Protein AF-0000000076143307 (afdb_homodimer)

Organism: NCBI:txid2745518

Sequence (252 aa):
MIRTSLAAGTVLLALCGTASAADNAALKKCMDGANTTVEMVSCNVKEAKVQDTRLNKAYKTALAAQKGSRKQQLQDVQRLWIKYRDANCAFAGSATGGTIDQVNGTGCMLDMTQTRAQELENLVGPMIRTSLAAGTVLLALCGTASAADNAALKKCMDGANTTVEMVSCNVKEAKVQDTRLNKAYKTALAAQKGSRKQQLQDVQRLWIKYRDANCAFAGSATGGTIDQVNGTGCMLDMTQTRAQELENLVGP

Structure (mmCIF, N/CA/C/O backbone):
data_AF-0000000076143307-model_v1
#
loop_
_entity.id
_entity.type
_entity.pdbx_description
1 polymer 'DUF1311 domain-containing protein'
#
loop_
_atom_site.group_PDB
_atom_site.id
_atom_site.type_symbol
_atom_site.label_atom_id
_atom_site.label_alt_id
_atom_site.label_comp_id
_atom_site.label_asym_id
_atom_site.label_entity_id
_atom_site.label_seq_id
_atom_site.pdbx_PDB_ins_code
_atom_site.Cartn_x
_atom_site.Cartn_y
_atom_site.Cartn_z
_atom_site.occupancy
_atom_site.B_iso_or_equiv
_atom_site.auth_seq_id
_atom_site.auth_comp_id
_atom_site.auth_asym_id
_atom_site.auth_atom_id
_atom_site.pdbx_PDB_model_num
ATOM 1 N N . MET A 1 1 ? -4.879 21.766 60.469 1 36.28 1 MET A N 1
ATOM 2 C CA . MET A 1 1 ? -4.895 20.391 60 1 36.28 1 MET A CA 1
ATOM 3 C C . MET A 1 1 ? -5.484 20.312 58.594 1 36.28 1 MET A C 1
ATOM 5 O O . MET A 1 1 ? -6.699 20.188 58.406 1 36.28 1 MET A O 1
ATOM 9 N N . ILE A 1 2 ? -4.926 21.234 57.688 1 49.31 2 ILE A N 1
ATOM 10 C CA . ILE A 1 2 ? -5.289 21.484 56.281 1 49.31 2 ILE A CA 1
ATOM 11 C C . ILE A 1 2 ? -5.195 20.188 55.5 1 49.31 2 ILE A C 1
ATOM 13 O O . ILE A 1 2 ? -4.137 19.562 55.438 1 49.31 2 ILE A O 1
ATOM 17 N N . ARG A 1 3 ? -6.258 19.344 55.406 1 46.75 3 ARG A N 1
ATOM 18 C CA . ARG A 1 3 ? -6.434 18.125 54.656 1 46.75 3 ARG A CA 1
ATOM 19 C C . ARG A 1 3 ? -6.145 18.344 53.156 1 46.75 3 ARG A C 1
ATOM 21 O O . ARG A 1 3 ? -6.809 19.156 52.531 1 46.75 3 ARG A O 1
ATOM 28 N N . THR A 1 4 ? -4.84 18.438 52.75 1 46.16 4 THR A N 1
ATOM 29 C CA . THR A 1 4 ? -4.406 18.438 51.375 1 46.16 4 THR A CA 1
ATOM 30 C C . THR A 1 4 ? -5.004 17.234 50.625 1 46.16 4 THR A C 1
ATOM 32 O O . THR A 1 4 ? -4.766 16.094 51 1 46.16 4 THR A O 1
ATOM 35 N N . SER A 1 5 ? -6.254 17.281 50.188 1 46.06 5 SER A N 1
ATOM 36 C CA . SER A 1 5 ? -6.816 16.25 49.344 1 46.06 5 SER A CA 1
ATOM 37 C C . SER A 1 5 ? -5.953 16.047 48.094 1 46.06 5 SER A C 1
ATOM 39 O O . SER A 1 5 ? -5.664 17.016 47.375 1 46.06 5 SER A O 1
ATOM 41 N N . LEU A 1 6 ? -4.988 15.141 48.125 1 45.25 6 LEU A N 1
ATOM 42 C CA . LEU A 1 6 ? -4.219 14.656 47 1 45.25 6 LEU A CA 1
ATOM 43 C C . LEU A 1 6 ? -5.145 14.18 45.875 1 45.25 6 LEU A C 1
ATOM 45 O O . LEU A 1 6 ? -5.938 13.258 46.062 1 45.25 6 LEU A O 1
ATOM 49 N N . ALA A 1 7 ? -5.652 15.102 45.031 1 48.75 7 ALA A N 1
ATOM 50 C CA . ALA A 1 7 ? -6.371 14.727 43.812 1 48.75 7 ALA A CA 1
ATOM 51 C C . ALA A 1 7 ? -5.539 13.781 42.969 1 48.75 7 ALA A C 1
ATOM 53 O O . ALA A 1 7 ? -4.426 14.117 42.562 1 48.75 7 ALA A O 1
ATOM 54 N N . ALA A 1 8 ? -5.641 12.461 43.156 1 45.44 8 ALA A N 1
ATOM 55 C CA . ALA A 1 8 ? -5.074 11.43 42.312 1 45.44 8 ALA A CA 1
ATOM 56 C C . ALA A 1 8 ? -5.551 11.586 40.875 1 45.44 8 ALA A C 1
ATOM 58 O O . ALA A 1 8 ? -6.742 11.453 40.594 1 45.44 8 ALA A O 1
ATOM 59 N N . GLY A 1 9 ? -4.914 12.555 40.125 1 42.53 9 GLY A N 1
ATOM 60 C CA . GLY A 1 9 ? -5.195 12.641 38.688 1 42.53 9 GLY A CA 1
ATOM 61 C C . GLY A 1 9 ? -4.988 11.328 37.969 1 42.53 9 GLY A C 1
ATOM 62 O O . GLY A 1 9 ? -3.912 10.734 38.031 1 42.53 9 GLY A O 1
ATOM 63 N N . THR A 1 10 ? -6.027 10.586 37.75 1 45.62 10 THR A N 1
ATOM 64 C CA . THR A 1 10 ? -6.016 9.383 36.938 1 45.62 10 THR A CA 1
ATOM 65 C C . THR A 1 10 ? -5.508 9.688 35.531 1 45.62 10 THR A C 1
ATOM 67 O O . THR A 1 10 ? -6.078 10.516 34.844 1 45.62 10 THR A O 1
ATOM 70 N N . VAL A 1 11 ? -4.176 9.617 35.344 1 41.25 11 VAL A N 1
ATOM 71 C CA . VAL A 1 11 ? -3.623 9.633 34 1 41.25 11 VAL A CA 1
ATOM 72 C C . VAL A 1 11 ? -4.297 8.555 33.156 1 41.25 11 VAL A C 1
ATOM 74 O O . VAL A 1 11 ? -4.176 7.359 33.438 1 41.25 11 VAL A O 1
ATOM 77 N N . LEU A 1 12 ? -5.402 8.836 32.5 1 39.66 12 LEU A N 1
ATOM 78 C CA . LEU A 1 12 ? -5.949 7.961 31.484 1 39.66 12 LEU A CA 1
ATOM 79 C C . LEU A 1 12 ? -4.922 7.695 30.391 1 39.66 12 LEU A C 1
ATOM 81 O O . LEU A 1 12 ? -4.602 8.586 29.609 1 39.66 12 LEU A O 1
ATOM 85 N N . LEU A 1 13 ? -3.971 6.805 30.578 1 36.19 13 LEU A N 1
ATOM 86 C CA . LEU A 1 13 ? -3.164 6.258 29.5 1 36.19 13 LEU A CA 1
ATOM 87 C C . LEU A 1 13 ? -4.047 5.777 28.344 1 36.19 13 LEU A C 1
ATOM 89 O O . LEU A 1 13 ? -4.762 4.781 28.484 1 36.19 13 LEU A O 1
ATOM 93 N N . ALA A 1 14 ? -4.457 6.668 27.438 1 38.44 14 ALA A N 1
ATOM 94 C CA . ALA A 1 14 ? -5.051 6.227 26.188 1 38.44 14 ALA A CA 1
ATOM 95 C C . ALA A 1 14 ? -4.172 5.188 25.5 1 38.44 14 ALA A C 1
ATOM 97 O O . ALA A 1 14 ? -3.043 5.488 25.094 1 38.44 14 ALA A O 1
ATOM 98 N N . LEU A 1 15 ? -4.324 3.912 25.75 1 35.81 15 LEU A N 1
ATOM 99 C CA . LEU A 1 15 ? -3.727 2.834 24.969 1 35.81 15 LEU A CA 1
ATOM 100 C C . LEU A 1 15 ? -4.027 3.012 23.484 1 35.81 15 LEU A C 1
ATOM 102 O O . LEU A 1 15 ? -5.156 2.799 23.047 1 35.81 15 LEU A O 1
ATOM 106 N N . CYS A 1 16 ? -3.4 3.965 22.859 1 37.72 16 CYS A N 1
ATOM 107 C CA . CYS A 1 16 ? -3.408 3.906 21.406 1 37.72 16 CYS A CA 1
ATOM 108 C C . CYS A 1 16 ? -3.088 2.5 20.906 1 37.72 16 CYS A C 1
ATOM 110 O O . CYS A 1 16 ? -1.934 2.068 20.969 1 37.72 16 CYS A O 1
ATOM 112 N N . GLY A 1 17 ? -3.887 1.56 21.156 1 35.25 17 GLY A N 1
ATOM 113 C CA . GLY A 1 17 ? -3.676 0.267 20.531 1 35.25 17 GLY A CA 1
ATOM 114 C C . GLY A 1 17 ? -3.41 0.368 19.047 1 35.25 17 GLY A C 1
ATOM 115 O O . GLY A 1 17 ? -4.16 1.025 18.312 1 35.25 17 GLY A O 1
ATOM 116 N N . THR A 1 18 ? -2.207 0.472 18.594 1 37 18 THR A N 1
ATOM 117 C CA . THR A 1 18 ? -1.97 0.191 17.188 1 37 18 THR A CA 1
ATOM 118 C C . THR A 1 18 ? -2.887 -0.925 16.703 1 37 18 THR A C 1
ATOM 120 O O . THR A 1 18 ? -2.967 -1.988 17.312 1 37 18 THR A O 1
ATOM 123 N N . ALA A 1 19 ? -4.137 -0.681 16.344 1 38.72 19 ALA A N 1
ATOM 124 C CA . ALA A 1 19 ? -4.926 -1.711 15.672 1 38.72 19 ALA A CA 1
ATOM 125 C C . ALA A 1 19 ? -4.055 -2.555 14.75 1 38.72 19 ALA A C 1
ATOM 127 O O . ALA A 1 19 ? -3.604 -2.076 13.703 1 38.72 19 ALA A O 1
ATOM 128 N N . SER A 1 20 ? -3.033 -3.207 15.211 1 39.88 20 SER A N 1
ATOM 129 C CA . SER A 1 20 ? -2.5 -4.266 14.352 1 39.88 20 SER A CA 1
ATOM 130 C C . SER A 1 20 ? -3.566 -4.801 13.406 1 39.88 20 SER A C 1
ATOM 132 O O . SER A 1 20 ? -4.762 -4.695 13.688 1 39.88 20 SER A O 1
ATOM 134 N N . ALA A 1 21 ? -3.312 -4.941 12.148 1 44.31 21 ALA A N 1
ATOM 135 C CA . ALA A 1 21 ? -4.281 -5.711 11.375 1 44.31 21 ALA A CA 1
ATOM 136 C C . ALA A 1 21 ? -5.074 -6.66 12.266 1 44.31 21 ALA A C 1
ATOM 138 O O . ALA A 1 21 ? -4.504 -7.559 12.891 1 44.31 21 ALA A O 1
ATOM 139 N N . ALA A 1 22 ? -5.984 -6.117 13.156 1 48.06 22 ALA A N 1
ATOM 140 C CA . ALA A 1 22 ? -6.836 -6.859 14.086 1 48.06 22 ALA A CA 1
ATOM 141 C C . ALA A 1 22 ? -7.004 -8.305 13.641 1 48.06 22 ALA A C 1
ATOM 143 O O . ALA A 1 22 ? -7.121 -8.586 12.445 1 48.06 22 ALA A O 1
ATOM 144 N N . ASP A 1 23 ? -6.426 -9.141 14.438 1 62.19 23 ASP A N 1
ATOM 145 C CA . ASP A 1 23 ? -6.805 -10.555 14.422 1 62.19 23 ASP A CA 1
ATOM 146 C C . ASP A 1 23 ? -8.281 -10.727 14.062 1 62.19 23 ASP A C 1
ATOM 148 O O . ASP A 1 23 ? -9.156 -10.5 14.898 1 62.19 23 ASP A O 1
ATOM 152 N N . ASN A 1 24 ? -8.438 -10.484 12.648 1 85.44 24 ASN A N 1
ATOM 153 C CA . ASN A 1 24 ? -9.797 -10.734 12.164 1 85.44 24 ASN A CA 1
ATOM 154 C C . ASN A 1 24 ? -10.266 -12.141 12.539 1 85.44 24 ASN A C 1
ATOM 156 O O . ASN A 1 24 ? -10.023 -13.094 11.805 1 85.44 24 ASN A O 1
ATOM 160 N N . ALA A 1 25 ? -10.797 -12.242 13.812 1 91.44 25 ALA A N 1
ATOM 161 C CA . ALA A 1 25 ? -11.219 -13.523 14.375 1 91.44 25 ALA A CA 1
ATOM 162 C C . ALA A 1 25 ? -12.172 -14.242 13.422 1 91.44 25 ALA A C 1
ATOM 164 O O . ALA A 1 25 ? -12.102 -15.469 13.281 1 91.44 25 ALA A O 1
ATOM 165 N N . ALA A 1 26 ? -13.008 -13.492 12.797 1 94.31 26 ALA A N 1
ATOM 166 C CA . ALA A 1 26 ? -13.961 -14.094 11.875 1 94.31 26 ALA A CA 1
ATOM 167 C C . ALA A 1 26 ? -13.25 -14.711 10.672 1 94.31 26 ALA A C 1
ATOM 169 O O . ALA A 1 26 ? -13.578 -15.828 10.258 1 94.31 26 ALA A O 1
ATOM 170 N N . LEU A 1 27 ? -12.266 -13.977 10.094 1 97.88 27 LEU A N 1
ATOM 171 C CA . LEU A 1 27 ? -11.5 -14.516 8.977 1 97.88 27 LEU A CA 1
ATOM 172 C C . LEU A 1 27 ? -10.727 -15.758 9.398 1 97.88 27 LEU A C 1
ATOM 174 O O . LEU A 1 27 ? -10.727 -16.766 8.688 1 97.88 27 LEU A O 1
ATOM 178 N N . LYS A 1 28 ? -10.062 -15.68 10.539 1 97.38 28 LYS A N 1
ATOM 179 C CA . LYS A 1 28 ? -9.281 -16.812 11.031 1 97.38 28 LYS A CA 1
ATOM 180 C C . LYS A 1 28 ? -10.156 -18.047 11.211 1 97.38 28 LYS A C 1
ATOM 182 O O . LYS A 1 28 ? -9.789 -19.141 10.781 1 97.38 28 LYS A O 1
ATOM 187 N N . LYS A 1 29 ? -11.258 -17.938 11.828 1 97.75 29 LYS A N 1
ATOM 188 C CA . LYS A 1 29 ? -12.18 -19.047 12.023 1 97.75 29 LYS A CA 1
ATOM 189 C C . LYS A 1 29 ? -12.625 -19.641 10.688 1 97.75 29 LYS A C 1
ATOM 191 O O . LYS A 1 29 ? -12.672 -20.859 10.523 1 97.75 29 LYS A O 1
ATOM 196 N N . CYS A 1 30 ? -13.008 -18.781 9.742 1 98.62 30 CYS A N 1
ATOM 197 C CA . CYS A 1 30 ? -13.438 -19.219 8.414 1 98.62 30 CYS A CA 1
ATOM 198 C C . CYS A 1 30 ? -12.336 -20 7.711 1 98.62 30 CYS A C 1
ATOM 200 O O . CYS A 1 30 ? -12.57 -21.078 7.176 1 98.62 30 CYS A O 1
ATOM 202 N N . MET A 1 31 ? -11.102 -19.438 7.801 1 98.38 31 MET A N 1
ATOM 203 C CA . MET A 1 31 ? -9.977 -20.047 7.105 1 98.38 31 MET A CA 1
ATOM 204 C C . MET A 1 31 ? -9.586 -21.375 7.754 1 98.38 31 MET A C 1
ATOM 206 O O . MET A 1 31 ? -9.203 -22.312 7.062 1 98.38 31 MET A O 1
ATOM 210 N N . ASP A 1 32 ? -9.703 -21.453 9.055 1 97.94 32 ASP A N 1
ATOM 211 C CA . ASP A 1 32 ? -9.398 -22.688 9.781 1 97.94 32 ASP A CA 1
ATOM 212 C C . ASP A 1 32 ? -10.352 -23.797 9.375 1 97.94 32 ASP A C 1
ATOM 214 O O . ASP A 1 32 ? -9.984 -24.984 9.414 1 97.94 32 ASP A O 1
ATOM 218 N N . GLY A 1 33 ? -11.492 -23.453 8.961 1 98.31 33 GLY A N 1
ATOM 219 C CA . GLY A 1 33 ? -12.477 -24.453 8.562 1 98.31 33 GLY A CA 1
ATOM 220 C C . GLY A 1 33 ? -12.461 -24.75 7.078 1 98.31 33 GLY A C 1
ATOM 221 O O . GLY A 1 33 ? -13.133 -25.672 6.621 1 98.31 33 GLY A O 1
ATOM 222 N N . ALA A 1 34 ? -11.719 -23.953 6.246 1 98.75 34 ALA A N 1
ATOM 223 C CA . ALA A 1 34 ? -11.68 -24.125 4.797 1 98.75 34 ALA A CA 1
ATOM 224 C C . ALA A 1 34 ? -10.766 -25.297 4.41 1 98.75 34 ALA A C 1
ATOM 226 O O . ALA A 1 34 ? -9.625 -25.375 4.879 1 98.75 34 ALA A O 1
ATOM 227 N N . ASN A 1 35 ? -11.297 -26.219 3.482 1 98.38 35 ASN A N 1
ATOM 228 C CA . ASN A 1 35 ? -10.531 -27.391 3.062 1 98.38 35 ASN A CA 1
ATOM 229 C C . ASN A 1 35 ? -10.289 -27.391 1.554 1 98.38 35 ASN A C 1
ATOM 231 O O . ASN A 1 35 ? -9.68 -28.312 1.018 1 98.38 35 ASN A O 1
ATOM 235 N N . THR A 1 36 ? -10.883 -26.422 0.853 1 98.56 36 THR A N 1
ATOM 236 C CA . THR A 1 36 ? -10.703 -26.266 -0.585 1 98.56 36 THR A CA 1
ATOM 237 C C . THR A 1 36 ? -10.398 -24.812 -0.938 1 98.56 36 THR A C 1
ATOM 239 O O . THR A 1 36 ? -10.672 -23.906 -0.15 1 98.56 36 THR A O 1
ATOM 242 N N . THR A 1 37 ? -9.82 -24.641 -2.047 1 98.75 37 THR A N 1
ATOM 243 C CA . THR A 1 37 ? -9.555 -23.281 -2.49 1 98.75 37 THR A CA 1
ATOM 244 C C . THR A 1 37 ? -10.859 -22.5 -2.646 1 98.75 37 THR A C 1
ATOM 246 O O . THR A 1 37 ? -10.906 -21.297 -2.402 1 98.75 37 THR A O 1
ATOM 249 N N . VAL A 1 38 ? -11.883 -23.203 -3.088 1 98.62 38 VAL A N 1
ATOM 250 C CA . VAL A 1 38 ? -13.18 -22.547 -3.24 1 98.62 38 VAL A CA 1
ATOM 251 C C . VAL A 1 38 ? -13.648 -22.016 -1.892 1 98.62 38 VAL A C 1
ATOM 253 O O . VAL A 1 38 ? -14.133 -20.875 -1.802 1 98.62 38 VAL A O 1
ATOM 256 N N . GLU A 1 39 ? -13.422 -22.781 -0.851 1 98.88 39 GLU A N 1
ATOM 257 C CA . GLU A 1 39 ? -13.797 -22.344 0.491 1 98.88 39 GLU A CA 1
ATOM 258 C C . GLU A 1 39 ? -12.914 -21.203 0.976 1 98.88 39 GLU A C 1
ATOM 260 O O . GLU A 1 39 ? -13.398 -20.266 1.615 1 98.88 39 GLU A O 1
ATOM 265 N N . MET A 1 40 ? -11.688 -21.234 0.711 1 98.88 40 MET A N 1
ATOM 266 C CA . MET A 1 40 ? -10.758 -20.172 1.088 1 98.88 40 MET A CA 1
ATOM 267 C C . MET A 1 40 ? -11.109 -18.859 0.384 1 98.88 40 MET A C 1
ATOM 269 O O . MET A 1 40 ? -11.094 -17.797 1.001 1 98.88 40 MET A O 1
ATOM 273 N N . VAL A 1 41 ? -11.461 -18.969 -0.912 1 98.88 41 VAL A N 1
ATOM 274 C CA . VAL A 1 41 ? -11.883 -17.797 -1.673 1 98.88 41 VAL A CA 1
ATOM 275 C C . VAL A 1 41 ? -13.141 -17.203 -1.045 1 98.88 41 VAL A C 1
ATOM 277 O O . VAL A 1 41 ? -13.25 -15.984 -0.887 1 98.88 41 VAL A O 1
ATOM 280 N N . SER A 1 42 ? -14.047 -18.109 -0.688 1 98.88 42 SER A N 1
ATOM 281 C CA . SER A 1 42 ? -15.273 -17.641 -0.061 1 98.88 42 SER A CA 1
ATOM 282 C C . SER A 1 42 ? -14.992 -16.891 1.231 1 98.88 42 SER A C 1
ATOM 284 O O . SER A 1 42 ? -15.625 -15.875 1.515 1 98.88 42 SER A O 1
ATOM 286 N N . CYS A 1 43 ? -14.055 -17.344 2.059 1 98.94 43 CYS A N 1
ATOM 287 C CA . CYS A 1 43 ? -13.648 -16.656 3.279 1 98.94 43 CYS A CA 1
ATOM 288 C C . CYS A 1 43 ? -13.102 -15.266 2.967 1 98.94 43 CYS A C 1
ATOM 290 O O . CYS A 1 43 ? -13.5 -14.281 3.588 1 98.94 43 CYS A O 1
ATOM 292 N N . ASN A 1 44 ? -12.211 -15.188 2.01 1 98.88 44 ASN A N 1
ATOM 293 C CA . ASN A 1 44 ? -11.625 -13.906 1.619 1 98.88 44 ASN A CA 1
ATOM 294 C C . ASN A 1 44 ? -12.688 -12.93 1.137 1 98.88 44 ASN A C 1
ATOM 296 O O . ASN A 1 44 ? -12.695 -11.766 1.543 1 98.88 44 ASN A O 1
ATOM 300 N N . VAL A 1 45 ? -13.539 -13.398 0.249 1 98.81 45 VAL A N 1
ATOM 301 C CA . VAL A 1 45 ? -14.539 -12.539 -0.376 1 98.81 45 VAL A CA 1
ATOM 302 C C . VAL A 1 45 ? -15.508 -12.016 0.682 1 98.81 45 VAL A C 1
ATOM 304 O O . VAL A 1 45 ? -15.859 -10.836 0.683 1 98.81 45 VAL A O 1
ATOM 307 N N . LYS A 1 46 ? -15.922 -12.891 1.564 1 98.56 46 LYS A N 1
ATOM 308 C CA . LYS A 1 46 ? -16.812 -12.477 2.641 1 98.56 46 LYS A CA 1
ATOM 309 C C . LYS A 1 46 ? -16.172 -11.398 3.506 1 98.56 46 LYS A C 1
ATOM 311 O O . LYS A 1 46 ? -16.797 -10.375 3.801 1 98.56 46 LYS A O 1
ATOM 316 N N . GLU A 1 47 ? -15.023 -11.625 3.902 1 98.75 47 GLU A N 1
ATOM 317 C CA . GLU A 1 47 ? -14.344 -10.633 4.738 1 98.75 47 GLU A CA 1
ATOM 318 C C . GLU A 1 47 ? -14.047 -9.359 3.949 1 98.75 47 GLU A C 1
ATOM 320 O O . GLU A 1 47 ? -14.102 -8.258 4.5 1 98.75 47 GLU A O 1
ATOM 325 N N . ALA A 1 48 ? -13.703 -9.477 2.672 1 98.62 48 ALA A N 1
ATOM 326 C CA . ALA A 1 48 ? -13.438 -8.297 1.852 1 98.62 48 ALA A CA 1
ATOM 327 C C . ALA A 1 48 ? -14.672 -7.395 1.785 1 98.62 48 ALA A C 1
ATOM 329 O O . ALA A 1 48 ? -14.547 -6.168 1.729 1 98.62 48 ALA A O 1
ATOM 330 N N . LYS A 1 49 ? -15.812 -7.977 1.745 1 98.5 49 LYS A N 1
ATOM 331 C CA . LYS A 1 49 ? -17.047 -7.184 1.746 1 98.5 49 LYS A CA 1
ATOM 332 C C . LYS A 1 49 ? -17.172 -6.379 3.035 1 98.5 49 LYS A C 1
ATOM 334 O O . LYS A 1 49 ? -17.578 -5.215 3.008 1 98.5 49 LYS A O 1
ATOM 339 N N . VAL A 1 50 ? -16.859 -6.965 4.152 1 98.5 50 VAL A N 1
ATOM 340 C CA . VAL A 1 50 ? -16.875 -6.273 5.438 1 98.5 50 VAL A CA 1
ATOM 341 C C . VAL A 1 50 ? -15.898 -5.098 5.406 1 98.5 50 VAL A C 1
ATOM 343 O O . VAL A 1 50 ? -16.25 -3.979 5.781 1 98.5 50 VAL A O 1
ATOM 346 N N . GLN A 1 51 ? -14.742 -5.355 4.93 1 98.5 51 GLN A N 1
ATOM 347 C CA . GLN A 1 51 ? -13.711 -4.324 4.895 1 98.5 51 GLN A CA 1
ATOM 348 C C . GLN A 1 51 ? -14.055 -3.24 3.877 1 98.5 51 GLN A C 1
ATOM 350 O O . GLN A 1 51 ? -13.727 -2.068 4.074 1 98.5 51 GLN A O 1
ATOM 355 N N . ASP A 1 52 ? -14.711 -3.619 2.795 1 98.81 52 ASP A N 1
ATOM 356 C CA . ASP A 1 52 ? -15.156 -2.631 1.816 1 98.81 52 ASP A CA 1
ATOM 357 C C . ASP A 1 52 ? -16.156 -1.663 2.434 1 98.81 52 ASP A C 1
ATOM 359 O O . ASP A 1 52 ? -16.125 -0.461 2.164 1 98.81 52 ASP A O 1
ATOM 363 N N . THR A 1 53 ? -17 -2.182 3.211 1 98.75 53 THR A N 1
ATOM 364 C CA . THR A 1 53 ? -17.938 -1.33 3.934 1 98.75 53 THR A CA 1
ATOM 365 C C . THR A 1 53 ? -17.203 -0.375 4.863 1 98.75 53 THR A C 1
ATOM 367 O O . THR A 1 53 ? -17.484 0.823 4.891 1 98.75 53 THR A O 1
ATOM 370 N N . ARG A 1 54 ? -16.281 -0.925 5.609 1 98.38 54 ARG A N 1
ATOM 371 C CA . ARG A 1 54 ? -15.438 -0.132 6.496 1 98.38 54 ARG A CA 1
ATOM 372 C C . ARG A 1 54 ? -14.68 0.938 5.719 1 98.38 54 ARG A C 1
ATOM 374 O O . ARG A 1 54 ? -14.633 2.098 6.133 1 98.38 54 ARG A O 1
ATOM 381 N N . LEU A 1 55 ? -14.133 0.57 4.59 1 98.81 55 LEU A N 1
ATOM 382 C CA . LEU A 1 55 ? -13.375 1.481 3.742 1 98.81 55 LEU A CA 1
ATOM 383 C C . LEU A 1 55 ? -14.25 2.629 3.25 1 98.81 55 LEU A C 1
ATOM 385 O O . LEU A 1 55 ? -13.844 3.791 3.295 1 98.81 55 LEU A O 1
ATOM 389 N N . ASN A 1 56 ? -15.391 2.297 2.793 1 98.81 56 ASN A N 1
ATOM 390 C CA . ASN A 1 56 ? -16.297 3.32 2.271 1 98.81 56 ASN A CA 1
ATOM 391 C C . ASN A 1 56 ? -16.703 4.316 3.355 1 98.81 56 ASN A C 1
ATOM 393 O O . ASN A 1 56 ? -16.75 5.52 3.107 1 98.81 56 ASN A O 1
ATOM 397 N N . LYS A 1 57 ? -16.984 3.828 4.531 1 98.56 57 LYS A N 1
ATOM 398 C CA . LYS A 1 57 ? -17.312 4.715 5.648 1 98.56 57 LYS A CA 1
ATOM 399 C C . LYS A 1 57 ? -16.125 5.613 5.992 1 98.56 57 LYS A C 1
ATOM 401 O O . LYS A 1 57 ? -16.281 6.82 6.172 1 98.56 57 LYS A O 1
ATOM 406 N N . ALA A 1 58 ? -14.969 5 6.129 1 98.56 58 ALA A N 1
ATOM 407 C CA . ALA A 1 58 ? -13.758 5.75 6.441 1 98.56 58 ALA A CA 1
ATOM 408 C C . ALA A 1 58 ? -13.484 6.816 5.383 1 98.56 58 ALA A C 1
ATOM 410 O O . ALA A 1 58 ? -13.109 7.945 5.715 1 98.56 58 ALA A O 1
ATOM 411 N N . TYR A 1 59 ? -13.648 6.477 4.148 1 98.81 59 TYR A N 1
ATOM 412 C CA . TYR A 1 59 ? -13.398 7.391 3.039 1 98.81 59 TYR A CA 1
ATOM 413 C C . TYR A 1 59 ? -14.352 8.578 3.09 1 98.81 59 TYR A C 1
ATOM 415 O O . TYR A 1 59 ? -13.93 9.727 2.936 1 98.81 59 TYR A O 1
ATOM 423 N N . LYS A 1 60 ? -15.602 8.297 3.225 1 98.56 60 LYS A N 1
ATOM 424 C CA . LYS A 1 60 ? -16.578 9.375 3.316 1 98.56 60 LYS A CA 1
ATOM 425 C C . LYS A 1 60 ? -16.234 10.328 4.457 1 98.56 60 LYS A C 1
ATOM 427 O O . LYS A 1 60 ? -16.312 11.547 4.293 1 98.56 60 LYS A O 1
ATOM 432 N N . THR A 1 61 ? -15.922 9.781 5.621 1 98.5 61 THR A N 1
ATOM 433 C CA . THR A 1 61 ? -15.562 10.594 6.773 1 98.5 61 THR A CA 1
ATOM 434 C C . THR A 1 61 ? -14.312 11.43 6.477 1 98.5 61 THR A C 1
ATOM 436 O O . THR A 1 61 ? -14.281 12.633 6.758 1 98.5 61 THR A O 1
ATOM 439 N N . ALA A 1 62 ? -13.289 10.789 5.914 1 98.31 62 ALA A N 1
ATOM 440 C CA . ALA A 1 62 ? -12.047 11.484 5.574 1 98.31 62 ALA A CA 1
ATOM 441 C C . ALA A 1 62 ? -12.297 12.594 4.562 1 98.31 62 ALA A C 1
ATOM 443 O O . ALA A 1 62 ? -11.734 13.688 4.68 1 98.31 62 ALA A O 1
ATOM 444 N N . LEU A 1 63 ? -13.086 12.25 3.566 1 98.19 63 LEU A N 1
ATOM 445 C CA . LEU A 1 63 ? -13.398 13.234 2.533 1 98.19 63 LEU A CA 1
ATOM 446 C C . LEU A 1 63 ? -14.125 14.438 3.123 1 98.19 63 LEU A C 1
ATOM 448 O O . LEU A 1 63 ? -13.82 15.578 2.787 1 98.19 63 LEU A O 1
ATOM 452 N N . ALA A 1 64 ? -15.07 14.188 4.02 1 97.56 64 ALA A N 1
ATOM 453 C CA . ALA A 1 64 ? -15.867 15.242 4.641 1 97.56 64 ALA A CA 1
ATOM 454 C C . ALA A 1 64 ? -14.984 16.172 5.484 1 97.56 64 ALA A C 1
ATOM 456 O O . ALA A 1 64 ? -15.32 17.328 5.688 1 97.56 64 ALA A O 1
ATOM 457 N N . ALA A 1 65 ? -13.922 15.641 5.949 1 96.56 65 ALA A N 1
ATOM 458 C CA . ALA A 1 65 ? -13.023 16.406 6.816 1 96.56 65 ALA A CA 1
ATOM 459 C C . ALA A 1 65 ? -12.094 17.297 6 1 96.56 65 ALA A C 1
ATOM 461 O O . ALA A 1 65 ? -11.367 18.125 6.555 1 96.56 65 ALA A O 1
ATOM 462 N N . GLN A 1 66 ? -12.047 17.062 4.688 1 95.94 66 GLN A N 1
ATOM 463 C CA . GLN A 1 66 ? -11.188 17.875 3.824 1 95.94 66 GLN A CA 1
ATOM 464 C C . GLN A 1 66 ? -11.914 19.125 3.355 1 95.94 66 GLN A C 1
ATOM 466 O O . GLN A 1 66 ? -13.148 19.172 3.324 1 95.94 66 GLN A O 1
ATOM 471 N N . LYS A 1 67 ? -11.156 20.188 3.107 1 92.94 67 LYS A N 1
ATOM 472 C CA . LYS A 1 67 ? -11.688 21.438 2.566 1 92.94 67 LYS A CA 1
ATOM 473 C C . LYS A 1 67 ? -10.93 21.859 1.314 1 92.94 67 LYS A C 1
ATOM 475 O O . LYS A 1 67 ? -9.766 21.5 1.13 1 92.94 67 LYS A O 1
ATOM 480 N N . GLY A 1 68 ? -11.625 22.562 0.368 1 93.38 68 GLY A N 1
ATOM 481 C CA . GLY A 1 68 ? -10.984 23.172 -0.792 1 93.38 68 GLY A CA 1
ATOM 482 C C . GLY A 1 68 ? -10.312 22.156 -1.698 1 93.38 68 GLY A C 1
ATOM 483 O O . GLY A 1 68 ? -10.906 21.141 -2.055 1 93.38 68 GLY A O 1
ATOM 484 N N . SER A 1 69 ? -9.078 22.406 -2.102 1 95.31 69 SER A N 1
ATOM 485 C CA . SER A 1 69 ? -8.336 21.594 -3.066 1 95.31 69 SER A CA 1
ATOM 486 C C . SER A 1 69 ? -7.973 20.234 -2.482 1 95.31 69 SER A C 1
ATOM 488 O O . SER A 1 69 ? -7.781 19.266 -3.223 1 95.31 69 SER A O 1
ATOM 490 N N . ARG A 1 70 ? -7.938 20.172 -1.167 1 96.81 70 ARG A N 1
ATOM 491 C CA . ARG A 1 70 ? -7.547 18.922 -0.542 1 96.81 70 ARG A CA 1
ATOM 492 C C . ARG A 1 70 ? -8.633 17.859 -0.724 1 96.81 70 ARG A C 1
ATOM 494 O O . ARG A 1 70 ? -8.336 16.672 -0.789 1 96.81 70 ARG A O 1
ATOM 501 N N . LYS A 1 71 ? -9.875 18.328 -0.752 1 97.69 71 LYS A N 1
ATOM 502 C CA . LYS A 1 71 ? -10.945 17.375 -1.028 1 97.69 71 LYS A CA 1
ATOM 503 C C . LYS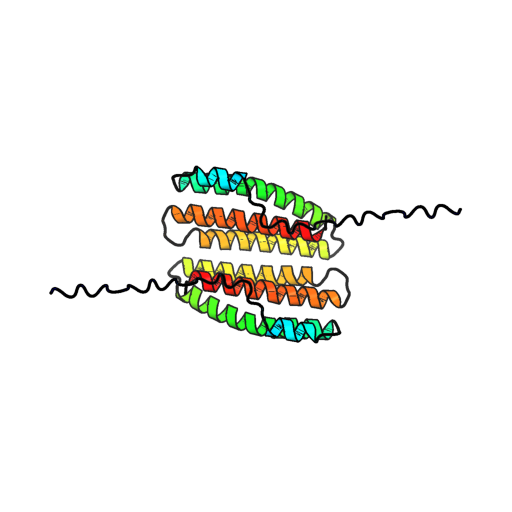 A 1 71 ? -10.75 16.703 -2.385 1 97.69 71 LYS A C 1
ATOM 505 O O . LYS A 1 71 ? -10.82 15.477 -2.494 1 97.69 71 LYS A O 1
ATOM 510 N N . GLN A 1 72 ? -10.477 17.5 -3.365 1 98.06 72 GLN A N 1
ATOM 511 C CA . GLN A 1 72 ? -10.234 16.984 -4.703 1 98.06 72 GLN A CA 1
ATOM 512 C C . GLN A 1 72 ? -9 16.094 -4.734 1 98.06 72 GLN A C 1
ATOM 514 O O . GLN A 1 72 ? -8.984 15.062 -5.414 1 98.06 72 GLN A O 1
ATOM 519 N N . GLN A 1 73 ? -7.992 16.469 -4.027 1 98.5 73 GLN A N 1
ATOM 520 C CA . GLN A 1 73 ? -6.777 15.672 -3.971 1 98.5 73 GLN A CA 1
ATOM 521 C C . GLN A 1 73 ? -7.062 14.281 -3.404 1 98.5 73 GLN A C 1
ATOM 523 O O . GLN A 1 73 ? -6.613 13.273 -3.955 1 98.5 73 GLN A O 1
ATOM 528 N N . LEU A 1 74 ? -7.812 14.219 -2.301 1 98.69 74 LEU A N 1
ATOM 529 C CA . LEU A 1 74 ? -8.117 12.93 -1.697 1 98.69 74 LEU A CA 1
ATOM 530 C C . LEU A 1 74 ? -8.961 12.078 -2.635 1 98.69 74 LEU A C 1
ATOM 532 O O . LEU A 1 74 ? -8.773 10.859 -2.713 1 98.69 74 LEU A O 1
ATOM 536 N N . GLN A 1 75 ? -9.898 12.703 -3.357 1 98.81 75 GLN A N 1
ATOM 537 C CA . GLN A 1 75 ? -10.695 11.969 -4.34 1 98.81 75 GLN A CA 1
ATOM 538 C C . GLN A 1 75 ? -9.805 11.367 -5.426 1 98.81 75 GLN A C 1
ATOM 540 O O . GLN A 1 75 ? -9.992 10.211 -5.812 1 98.81 75 GLN A O 1
ATOM 545 N N . ASP A 1 76 ? -8.859 12.156 -5.914 1 98.81 76 ASP A N 1
ATOM 546 C CA . ASP A 1 76 ? -7.941 11.688 -6.945 1 98.81 76 ASP A CA 1
ATOM 547 C C . ASP A 1 76 ? -7.082 10.539 -6.426 1 98.81 76 ASP A C 1
ATOM 549 O O . ASP A 1 76 ? -6.883 9.539 -7.121 1 98.81 76 ASP A O 1
ATOM 553 N N . VAL A 1 77 ? -6.633 10.656 -5.18 1 98.94 77 VAL A N 1
ATOM 554 C CA . VAL A 1 77 ? -5.828 9.602 -4.578 1 98.94 77 VAL A CA 1
ATOM 555 C C . VAL A 1 77 ? -6.641 8.305 -4.504 1 98.94 77 VAL A C 1
ATOM 557 O O . VAL A 1 77 ? -6.137 7.23 -4.832 1 98.94 77 VAL A O 1
ATOM 560 N N . GLN A 1 78 ? -7.859 8.453 -4.055 1 98.94 78 GLN A N 1
ATOM 561 C CA . GLN A 1 78 ? -8.695 7.27 -3.873 1 98.94 78 GLN A CA 1
ATOM 562 C C . GLN A 1 78 ? -8.961 6.574 -5.203 1 98.94 78 GLN A C 1
ATOM 564 O O . GLN A 1 78 ? -8.938 5.344 -5.285 1 98.94 78 GLN A O 1
ATOM 569 N N . ARG A 1 79 ? -9.18 7.324 -6.223 1 98.94 79 ARG A N 1
ATOM 570 C CA . ARG A 1 79 ? -9.43 6.766 -7.547 1 98.94 79 ARG A CA 1
ATOM 571 C C . ARG A 1 79 ? -8.195 6.031 -8.07 1 98.94 79 ARG A C 1
ATOM 573 O O . ARG A 1 79 ? -8.305 4.938 -8.625 1 98.94 79 ARG A O 1
ATOM 580 N N . LEU A 1 80 ? -7.027 6.637 -7.941 1 98.94 80 LEU A N 1
ATOM 581 C CA . LEU A 1 80 ? -5.785 6.004 -8.367 1 98.94 80 LEU A CA 1
ATOM 582 C C . LEU A 1 80 ? -5.504 4.75 -7.543 1 98.94 80 LEU A C 1
ATOM 584 O O . LEU A 1 80 ? -5.031 3.744 -8.078 1 98.94 80 LEU A O 1
ATOM 588 N N . TRP A 1 81 ? -5.832 4.812 -6.227 1 98.94 81 TRP A N 1
ATOM 589 C CA . TRP A 1 81 ? -5.648 3.654 -5.359 1 98.94 81 TRP A CA 1
ATOM 590 C C . TRP A 1 81 ? -6.504 2.48 -5.828 1 98.94 81 TRP A C 1
ATOM 592 O O . TRP A 1 81 ? -6.031 1.341 -5.871 1 98.94 81 TRP A O 1
ATOM 602 N N . ILE A 1 82 ? -7.742 2.754 -6.195 1 98.94 82 ILE A N 1
ATOM 603 C CA . ILE A 1 82 ? -8.656 1.704 -6.621 1 98.94 82 ILE A CA 1
ATOM 604 C C . ILE A 1 82 ? -8.125 1.029 -7.883 1 98.94 82 ILE A C 1
ATOM 606 O O . ILE A 1 82 ? -8.109 -0.201 -7.977 1 98.94 82 ILE A O 1
ATOM 610 N N . LYS A 1 83 ? -7.668 1.839 -8.844 1 98.94 83 LYS A N 1
ATOM 611 C CA . LYS A 1 83 ? -7.109 1.29 -10.07 1 98.94 83 LYS A CA 1
ATOM 612 C C . LYS A 1 83 ? -5.863 0.458 -9.789 1 98.94 83 LYS A C 1
ATOM 614 O O . LYS A 1 83 ? -5.68 -0.612 -10.375 1 98.94 83 LYS A O 1
ATOM 619 N N . TYR A 1 84 ? -5.027 0.907 -8.883 1 98.94 84 TYR A N 1
ATOM 620 C CA . TYR A 1 84 ? -3.818 0.188 -8.5 1 98.94 84 TYR A CA 1
ATOM 621 C C . TYR A 1 84 ? -4.16 -1.123 -7.801 1 98.94 84 TYR A C 1
ATOM 623 O O . TYR A 1 84 ? -3.627 -2.178 -8.148 1 98.94 84 TYR A O 1
ATOM 631 N N . ARG A 1 85 ? -5.055 -1.081 -6.801 1 98.94 85 ARG A N 1
ATOM 632 C CA . ARG A 1 85 ? -5.473 -2.281 -6.082 1 98.94 85 ARG A CA 1
ATOM 633 C C . ARG A 1 85 ? -5.98 -3.346 -7.047 1 98.94 85 ARG A C 1
ATOM 635 O O . ARG A 1 85 ? -5.566 -4.504 -6.977 1 98.94 85 ARG A O 1
ATOM 642 N N . ASP A 1 86 ? -6.914 -2.879 -7.965 1 98.94 86 ASP A N 1
ATOM 643 C CA . ASP A 1 86 ? -7.52 -3.836 -8.883 1 98.94 86 ASP A CA 1
ATOM 644 C C . ASP A 1 86 ? -6.465 -4.48 -9.781 1 98.94 86 ASP A C 1
ATOM 646 O O . ASP A 1 86 ? -6.465 -5.699 -9.969 1 98.94 86 ASP A O 1
ATOM 650 N N . ALA A 1 87 ? -5.543 -3.668 -10.32 1 98.94 87 ALA A N 1
ATOM 651 C CA . ALA A 1 87 ? -4.492 -4.199 -11.18 1 98.94 87 ALA A CA 1
ATOM 652 C C . ALA A 1 87 ? -3.537 -5.094 -10.398 1 98.94 87 ALA A C 1
ATOM 654 O O . ALA A 1 87 ? -3.15 -6.164 -10.867 1 98.94 87 ALA A O 1
ATOM 655 N N . ASN A 1 88 ? -3.143 -4.664 -9.242 1 98.88 88 ASN A N 1
ATOM 656 C CA . ASN A 1 88 ? -2.193 -5.406 -8.422 1 98.88 88 ASN A CA 1
ATOM 657 C C . ASN A 1 88 ? -2.754 -6.762 -8 1 98.88 88 ASN A C 1
ATOM 659 O O . ASN A 1 88 ? -2.045 -7.77 -8.031 1 98.88 88 ASN A O 1
ATOM 663 N N . CYS A 1 89 ? -4.012 -6.781 -7.625 1 98.88 89 CYS A N 1
ATOM 664 C CA . CYS A 1 89 ? -4.586 -8.031 -7.129 1 98.88 89 CYS A CA 1
ATOM 665 C C . CYS A 1 89 ? -4.938 -8.969 -8.281 1 98.88 89 CYS A C 1
ATOM 667 O O . CYS A 1 89 ? -4.906 -10.188 -8.125 1 98.88 89 CYS A O 1
ATOM 669 N N . ALA A 1 90 ? -5.27 -8.398 -9.492 1 98.75 90 ALA A N 1
ATOM 670 C CA . ALA A 1 90 ? -5.387 -9.25 -10.672 1 98.75 90 ALA A CA 1
ATOM 671 C C . ALA A 1 90 ? -4.055 -9.922 -10.992 1 98.75 90 ALA A C 1
ATOM 673 O O . ALA A 1 90 ? -4.016 -11.109 -11.328 1 98.75 90 ALA A O 1
ATOM 674 N N . PHE A 1 91 ? -2.984 -9.234 -10.875 1 98.69 91 PHE A N 1
ATOM 675 C CA . PHE A 1 91 ? -1.65 -9.781 -11.078 1 98.69 91 PHE A CA 1
ATOM 676 C C . PHE A 1 91 ? -1.347 -10.875 -10.055 1 98.69 91 PHE A C 1
ATOM 678 O O . PHE A 1 91 ? -0.887 -11.961 -10.414 1 98.69 91 PHE A O 1
ATOM 685 N N . ALA A 1 92 ? -1.624 -10.594 -8.781 1 97.75 92 ALA A N 1
ATOM 686 C CA . ALA A 1 92 ? -1.389 -11.562 -7.715 1 97.75 92 ALA A CA 1
ATOM 687 C C . ALA A 1 92 ? -2.191 -12.836 -7.941 1 97.75 92 ALA A C 1
ATOM 689 O O . ALA A 1 92 ? -1.765 -13.922 -7.551 1 97.75 92 ALA A O 1
ATOM 690 N N . GLY A 1 93 ? -3.348 -12.68 -8.602 1 97.94 93 GLY A N 1
ATOM 691 C CA . GLY A 1 93 ? -4.238 -13.805 -8.836 1 97.94 93 GLY A CA 1
ATOM 692 C C . GLY A 1 93 ? -4.004 -14.477 -10.172 1 97.94 93 GLY A C 1
ATOM 693 O O . GLY A 1 93 ? -4.883 -15.172 -10.688 1 97.94 93 GLY A O 1
ATOM 694 N N . SER A 1 94 ? -2.857 -14.32 -10.812 1 96.75 94 SER A N 1
ATOM 695 C CA . SER A 1 94 ? -2.67 -14.875 -12.148 1 96.75 94 SER A CA 1
ATOM 696 C C . SER A 1 94 ? -1.323 -15.578 -12.273 1 96.75 94 SER A C 1
ATOM 698 O O . SER A 1 94 ? -0.81 -15.758 -13.375 1 96.75 94 SER A O 1
ATOM 700 N N . ALA A 1 95 ? -0.692 -16.062 -11.219 1 93.62 95 ALA A N 1
ATOM 701 C CA . ALA A 1 95 ? 0.695 -16.516 -11.219 1 93.62 95 ALA A CA 1
ATOM 702 C C . ALA A 1 95 ? 0.807 -17.922 -11.773 1 93.62 95 ALA A C 1
ATOM 704 O O . ALA A 1 95 ? 1.744 -18.234 -12.516 1 93.62 95 ALA A O 1
ATOM 705 N N . THR A 1 96 ? -0.15 -18.844 -11.531 1 93.62 96 THR A N 1
ATOM 706 C CA . THR A 1 96 ? 0.075 -20.266 -11.773 1 93.62 96 THR A CA 1
ATOM 707 C C . THR A 1 96 ? -0.944 -20.812 -12.773 1 93.62 96 THR A C 1
ATOM 709 O O . THR A 1 96 ? -0.717 -21.844 -13.391 1 93.62 96 THR A O 1
ATOM 712 N N . GLY A 1 97 ? -2.033 -20.203 -12.93 1 93.19 97 GLY A N 1
ATOM 713 C CA . GLY A 1 97 ? -3.131 -20.75 -13.711 1 93.19 97 GLY A CA 1
ATOM 714 C C . GLY A 1 97 ? -3.998 -21.719 -12.938 1 93.19 97 GLY A C 1
ATOM 715 O O . GLY A 1 97 ? -5.016 -22.203 -13.445 1 93.19 97 GLY A O 1
ATOM 716 N N . GLY A 1 98 ? -3.686 -21.969 -11.625 1 96.38 98 GLY A N 1
ATOM 717 C CA . GLY A 1 98 ? -4.445 -22.891 -10.805 1 96.38 98 GLY A CA 1
ATOM 718 C C . GLY A 1 98 ? -5.383 -22.203 -9.828 1 96.38 98 GLY A C 1
ATOM 719 O O . GLY A 1 98 ? -5.43 -20.969 -9.781 1 96.38 98 GLY A O 1
ATOM 720 N N . THR A 1 99 ? -6.117 -22.938 -9.086 1 97.56 99 THR A N 1
ATOM 721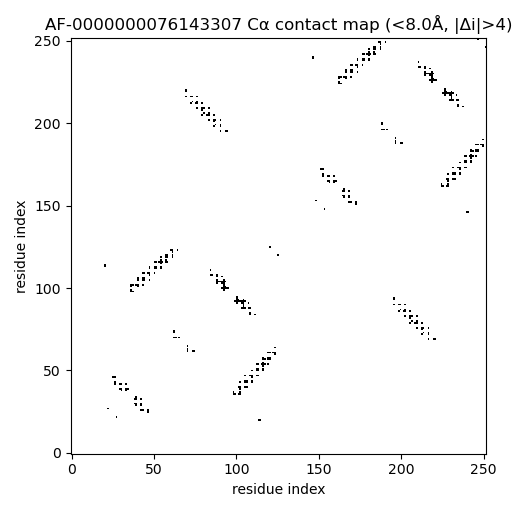 C CA . THR A 1 99 ? -7.145 -22.422 -8.188 1 97.56 99 THR A CA 1
ATOM 722 C C . THR A 1 99 ? -6.52 -21.609 -7.059 1 97.56 99 THR A C 1
ATOM 724 O O . THR A 1 99 ? -7.18 -20.766 -6.457 1 97.56 99 THR A O 1
ATOM 727 N N . ILE A 1 100 ? -5.277 -21.875 -6.777 1 98.19 100 ILE A N 1
ATOM 728 C CA . ILE A 1 100 ? -4.621 -21.141 -5.707 1 98.19 100 ILE A CA 1
ATOM 729 C C . ILE A 1 100 ? -4.52 -19.656 -6.086 1 98.19 100 ILE A C 1
ATOM 731 O O . ILE A 1 100 ? -4.512 -18.781 -5.215 1 98.19 100 ILE A O 1
ATOM 735 N N . ASP A 1 101 ? -4.543 -19.344 -7.371 1 98.31 101 ASP A N 1
ATOM 736 C CA . ASP A 1 101 ? -4.504 -17.969 -7.871 1 98.31 101 ASP A CA 1
ATOM 737 C C . ASP A 1 101 ? -5.723 -17.172 -7.402 1 98.31 101 ASP A C 1
ATOM 739 O O . ASP A 1 101 ? -5.613 -15.992 -7.082 1 98.31 101 ASP A O 1
ATOM 743 N N . GLN A 1 102 ? -6.828 -17.844 -7.344 1 98.62 102 GLN A N 1
ATOM 744 C CA . GLN A 1 102 ? -8.031 -17.172 -6.879 1 98.62 102 GLN A CA 1
ATOM 745 C C . GLN A 1 102 ? -7.934 -16.828 -5.395 1 98.62 102 GLN A C 1
ATOM 747 O O . GLN A 1 102 ? -8.406 -15.781 -4.961 1 98.62 102 GLN A O 1
ATOM 752 N N . VAL A 1 103 ? -7.324 -17.703 -4.605 1 98.81 103 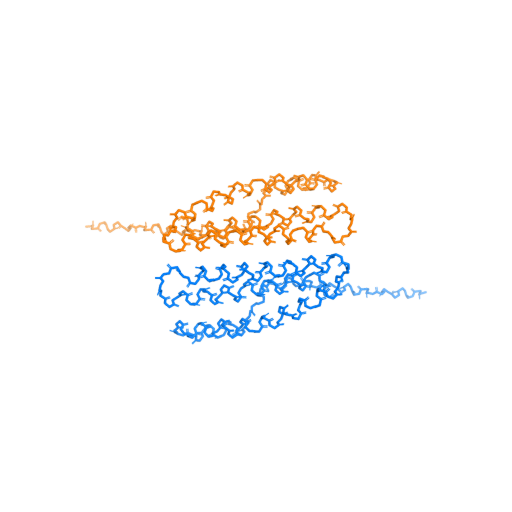VAL A N 1
ATOM 753 C CA . VAL A 1 103 ? -7.113 -17.453 -3.184 1 98.81 103 VAL A CA 1
ATOM 754 C C . VAL A 1 103 ? -6.172 -16.266 -3.008 1 98.81 103 VAL A C 1
ATOM 756 O O . VAL A 1 103 ? -6.453 -15.352 -2.229 1 98.81 103 VAL A O 1
ATOM 759 N N . ASN A 1 104 ? -5.129 -16.203 -3.84 1 98.56 104 ASN A N 1
ATOM 760 C CA . ASN A 1 104 ? -4.148 -15.125 -3.756 1 98.56 104 ASN A CA 1
ATOM 761 C C . ASN A 1 104 ? -4.754 -13.781 -4.152 1 98.56 104 ASN A C 1
ATOM 763 O O . ASN A 1 104 ? -4.555 -12.773 -3.467 1 98.56 104 ASN A O 1
ATOM 767 N N . GLY A 1 105 ? -5.488 -13.773 -5.281 1 98.81 105 GLY A N 1
ATOM 768 C CA . GLY A 1 105 ? -6.117 -12.539 -5.734 1 98.81 105 GLY A CA 1
ATOM 769 C C . GLY A 1 105 ? -7.125 -11.984 -4.742 1 98.81 105 GLY A C 1
ATOM 770 O O . GLY A 1 105 ? -7.117 -10.789 -4.445 1 98.81 105 GLY A O 1
ATOM 771 N N . THR A 1 106 ? -7.961 -12.883 -4.238 1 98.88 106 THR A N 1
ATOM 772 C CA . THR A 1 106 ? -8.977 -12.422 -3.297 1 98.88 106 THR A CA 1
ATOM 773 C C . THR A 1 106 ? -8.344 -12.039 -1.963 1 98.88 106 THR A C 1
ATOM 775 O O . THR A 1 106 ? -8.812 -11.125 -1.287 1 98.88 106 THR A O 1
ATOM 778 N N . GLY A 1 107 ? -7.293 -12.758 -1.545 1 98.69 107 GLY A N 1
ATOM 779 C CA . GLY A 1 107 ? -6.543 -12.352 -0.369 1 98.69 107 GLY A CA 1
ATOM 780 C C . GLY A 1 107 ? -5.898 -10.984 -0.518 1 98.69 107 GLY A C 1
ATOM 781 O O . GLY A 1 107 ? -5.898 -10.188 0.421 1 98.69 107 GLY A O 1
ATOM 782 N N . CYS A 1 108 ? -5.379 -10.703 -1.658 1 98.75 108 CYS A N 1
ATOM 783 C CA . CYS A 1 108 ? -4.812 -9.398 -1.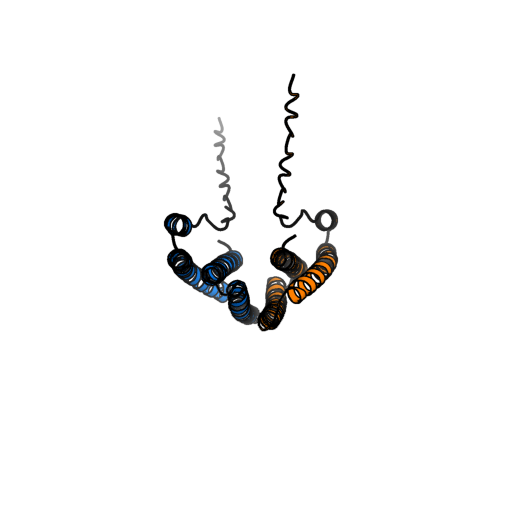992 1 98.75 108 CYS A CA 1
ATOM 784 C C . CYS A 1 108 ? -5.859 -8.305 -1.868 1 98.75 108 CYS A C 1
ATOM 786 O O . CYS A 1 108 ? -5.609 -7.266 -1.252 1 98.75 108 CYS A O 1
ATOM 788 N N . MET A 1 109 ? -7.039 -8.562 -2.463 1 98.94 109 MET A N 1
ATOM 789 C CA . MET A 1 109 ? -8.133 -7.602 -2.373 1 98.94 109 MET A CA 1
ATOM 790 C C . MET A 1 109 ? -8.484 -7.305 -0.918 1 98.94 109 MET A C 1
ATOM 792 O O . MET A 1 109 ? -8.648 -6.145 -0.54 1 98.94 109 MET A O 1
ATOM 796 N N . LEU A 1 110 ? -8.555 -8.336 -0.148 1 98.81 110 LEU A N 1
ATOM 797 C CA . LEU A 1 110 ? -8.891 -8.195 1.266 1 98.81 110 LEU A CA 1
ATOM 798 C C . LEU A 1 110 ? -7.82 -7.395 2 1 98.81 110 LEU A C 1
ATOM 800 O O . LEU A 1 110 ? -8.125 -6.414 2.682 1 98.81 110 LEU A O 1
ATOM 804 N N . ASP A 1 111 ? -6.605 -7.742 1.813 1 98.38 111 ASP A N 1
ATOM 805 C CA . ASP A 1 111 ? -5.5 -7.129 2.539 1 98.38 111 ASP A CA 1
ATOM 806 C C . ASP A 1 111 ? -5.363 -5.648 2.186 1 98.38 111 ASP A C 1
ATOM 808 O O . ASP A 1 111 ? -5.242 -4.801 3.072 1 98.38 111 ASP A O 1
ATOM 812 N N . MET A 1 112 ? -5.387 -5.34 0.912 1 98.81 112 MET A N 1
ATOM 813 C CA . MET A 1 112 ? -5.215 -3.951 0.501 1 98.81 112 MET A CA 1
ATOM 814 C C . MET A 1 112 ? -6.41 -3.105 0.923 1 98.81 112 MET A C 1
ATOM 816 O O . MET A 1 112 ? -6.254 -1.942 1.301 1 98.81 112 MET A O 1
ATOM 820 N N . THR A 1 113 ? -7.594 -3.689 0.898 1 98.88 113 THR A N 1
ATOM 821 C CA . THR A 1 113 ? -8.789 -2.963 1.313 1 98.88 113 THR A CA 1
ATOM 822 C C . THR A 1 113 ? -8.742 -2.658 2.809 1 98.88 113 THR A C 1
ATOM 824 O O . THR A 1 113 ? -9.031 -1.536 3.229 1 98.88 113 THR A O 1
ATOM 827 N N . GLN A 1 114 ? -8.367 -3.639 3.568 1 98.44 114 GLN A N 1
ATOM 828 C CA . GLN A 1 114 ? -8.25 -3.453 5.012 1 98.44 114 GLN A CA 1
ATOM 829 C C . GLN A 1 114 ? -7.203 -2.395 5.348 1 98.44 114 GLN A C 1
ATOM 831 O O . GLN A 1 114 ? -7.434 -1.538 6.203 1 98.44 114 GLN A O 1
ATOM 836 N N . THR A 1 115 ? -6.109 -2.469 4.703 1 98.19 115 THR A N 1
ATOM 837 C CA . THR A 1 115 ? -5.023 -1.526 4.941 1 98.19 115 THR A CA 1
ATOM 838 C C . THR A 1 115 ? -5.449 -0.105 4.59 1 98.19 115 THR A C 1
ATOM 840 O O . THR A 1 115 ? -5.207 0.831 5.352 1 98.19 115 THR A O 1
ATOM 843 N N . ARG A 1 116 ? -6.117 0.049 3.473 1 98.75 116 ARG A N 1
ATOM 844 C CA . ARG A 1 116 ? -6.555 1.375 3.049 1 98.75 116 ARG A CA 1
ATOM 845 C C . ARG A 1 116 ? -7.602 1.938 4.008 1 98.75 116 ARG A C 1
ATOM 847 O O . ARG A 1 116 ? -7.59 3.131 4.312 1 98.75 116 ARG A O 1
ATOM 854 N N . ALA A 1 117 ? -8.508 1.08 4.438 1 98.31 117 ALA A N 1
ATOM 855 C CA . ALA A 1 117 ? -9.484 1.525 5.426 1 98.31 117 ALA A CA 1
ATOM 856 C C . ALA A 1 117 ? -8.797 2.09 6.668 1 98.31 117 ALA A C 1
ATOM 858 O O . ALA A 1 117 ? -9.164 3.162 7.152 1 98.31 117 ALA A O 1
ATOM 859 N N . GLN A 1 118 ? -7.816 1.373 7.105 1 97.62 118 GLN A N 1
ATOM 860 C CA . GLN A 1 118 ? -7.082 1.81 8.289 1 97.62 118 GLN A CA 1
ATOM 861 C C . GLN A 1 118 ? -6.375 3.137 8.039 1 97.62 118 GLN A C 1
ATOM 863 O O . GLN A 1 118 ? -6.371 4.02 8.898 1 97.62 118 GLN A O 1
ATOM 868 N N . GLU A 1 119 ? -5.738 3.289 6.906 1 97.81 119 GLU A N 1
ATOM 869 C CA . GLU A 1 119 ? -5.055 4.527 6.547 1 97.81 119 GLU A CA 1
ATOM 870 C C . GLU A 1 119 ? -6.012 5.715 6.57 1 97.81 119 GLU A C 1
ATOM 872 O O . GLU A 1 119 ? -5.676 6.781 7.09 1 97.81 119 GLU A O 1
ATOM 877 N N . LEU A 1 120 ? -7.195 5.5 6.008 1 98.38 120 LEU A N 1
ATOM 878 C CA . LEU A 1 120 ? -8.172 6.578 5.93 1 98.38 120 LEU A CA 1
ATOM 879 C C . LEU A 1 120 ? -8.742 6.898 7.309 1 98.38 120 LEU A C 1
ATOM 881 O O . LEU A 1 120 ? -9.008 8.062 7.621 1 98.38 120 LEU A O 1
ATOM 885 N N . GLU A 1 121 ? -8.93 5.91 8.156 1 97.69 121 GLU A N 1
ATOM 886 C CA . GLU A 1 121 ? -9.367 6.137 9.531 1 97.69 121 GLU A CA 1
ATOM 887 C C . GLU A 1 121 ? -8.336 6.934 10.32 1 97.69 121 GLU A C 1
ATOM 889 O O . GLU A 1 121 ? -8.695 7.785 11.133 1 97.69 121 GLU A O 1
ATOM 894 N N . ASN A 1 122 ? -7.066 6.641 10.039 1 95.38 122 ASN A N 1
ATOM 895 C CA . ASN A 1 122 ? -5.988 7.344 10.727 1 95.38 122 ASN A CA 1
ATOM 896 C C . ASN A 1 122 ? -5.93 8.812 10.312 1 95.38 122 ASN A C 1
ATOM 898 O O . ASN A 1 122 ? -5.367 9.641 11.031 1 95.38 122 ASN A O 1
ATOM 902 N N . LEU A 1 123 ? -6.395 9.203 9.164 1 93.94 123 LEU A N 1
ATOM 903 C CA . LEU A 1 123 ? -6.383 10.578 8.664 1 93.94 123 LEU A CA 1
ATOM 904 C C . LEU A 1 123 ? -7.305 11.469 9.492 1 93.94 123 LEU A C 1
ATOM 906 O O . LEU A 1 123 ? -7.086 12.672 9.586 1 93.94 123 LEU A O 1
ATOM 910 N N . VAL A 1 124 ? -8.367 10.992 10.016 1 88.44 124 VAL A N 1
ATOM 911 C CA . VAL A 1 124 ? -9.336 11.82 10.719 1 88.44 124 VAL A CA 1
ATOM 912 C C . VAL A 1 124 ? -9.25 11.555 12.219 1 88.44 124 VAL A C 1
ATOM 914 O O . VAL A 1 124 ? -9.805 12.32 13.023 1 88.44 124 VAL A O 1
ATOM 917 N N . GLY A 1 125 ? -8.109 10.797 12.656 1 72.62 125 GLY A N 1
ATOM 918 C CA . GLY A 1 125 ? -7.984 10.539 14.078 1 72.62 125 GLY A CA 1
ATOM 919 C C . GLY A 1 125 ? -9.234 9.938 14.688 1 72.62 125 GLY A C 1
ATOM 920 O O . GLY A 1 125 ? -10.281 9.867 14.031 1 72.62 125 GLY A O 1
ATOM 921 N N . PRO A 1 126 ? -8.922 9.289 15.945 1 59.72 126 PRO A N 1
ATOM 922 C CA . PRO A 1 126 ? -10.109 8.836 16.672 1 59.72 126 PRO A CA 1
ATOM 923 C C . PRO A 1 126 ? -11.047 9.984 17.031 1 59.72 126 PRO A C 1
ATOM 925 O O . PRO A 1 126 ? -10.633 11.141 17.078 1 59.72 126 PRO A O 1
ATOM 928 N N . MET B 1 1 ? 32.875 -54 14.531 1 36.22 1 MET B N 1
ATOM 929 C CA . MET B 1 1 ? 32.688 -52.75 15.242 1 36.22 1 MET B CA 1
ATOM 930 C C . MET B 1 1 ? 32.312 -51.625 14.281 1 36.22 1 MET B C 1
ATOM 932 O O . MET B 1 1 ? 33.188 -51.062 13.617 1 36.22 1 MET B O 1
ATOM 936 N N . ILE B 1 2 ? 31.141 -51.875 13.578 1 48.19 2 ILE B N 1
ATOM 937 C CA . ILE B 1 2 ? 30.5 -51.062 12.523 1 48.19 2 ILE B CA 1
ATOM 938 C C . ILE B 1 2 ? 30.281 -49.656 13.016 1 48.19 2 ILE B C 1
ATOM 940 O O . ILE B 1 2 ? 29.594 -49.438 14.023 1 48.19 2 ILE B O 1
ATOM 944 N N . ARG B 1 3 ? 31.25 -48.688 12.906 1 45.69 3 ARG B N 1
ATOM 945 C CA . ARG B 1 3 ? 31.25 -47.281 13.211 1 45.69 3 ARG B CA 1
ATOM 946 C C . ARG B 1 3 ? 30.109 -46.562 12.5 1 45.69 3 ARG B C 1
ATOM 948 O O . ARG B 1 3 ? 30.031 -46.562 11.266 1 45.69 3 ARG B O 1
ATOM 955 N N . THR B 1 4 ? 28.844 -46.656 12.992 1 46.12 4 THR B N 1
ATOM 956 C CA . THR B 1 4 ? 27.688 -45.875 12.57 1 46.12 4 THR B CA 1
ATOM 957 C C . THR B 1 4 ? 28.016 -44.375 12.633 1 46.12 4 THR B C 1
ATOM 959 O O . THR B 1 4 ? 28.297 -43.844 13.703 1 46.12 4 THR B O 1
ATOM 962 N N . SER B 1 5 ? 28.75 -43.844 11.688 1 45.59 5 SER B N 1
ATOM 963 C CA . SER B 1 5 ? 28.938 -42.375 11.617 1 45.59 5 SER B CA 1
ATOM 964 C C . SER B 1 5 ? 27.609 -41.656 11.555 1 45.59 5 SER B C 1
ATOM 966 O O . SER B 1 5 ? 26.766 -41.938 10.695 1 45.59 5 SER B O 1
ATOM 968 N N . LEU B 1 6 ? 27.016 -41.281 12.695 1 44.97 6 LEU B N 1
ATOM 969 C CA . LEU B 1 6 ? 25.875 -40.406 12.844 1 44.97 6 LEU B CA 1
ATOM 970 C C . LEU B 1 6 ? 26.094 -39.094 12.078 1 44.97 6 LEU B C 1
ATOM 972 O O . LEU B 1 6 ? 27.031 -38.344 12.367 1 44.97 6 LEU B O 1
ATOM 976 N N . ALA B 1 7 ? 25.828 -39.094 10.773 1 48.47 7 ALA B N 1
ATOM 977 C CA . ALA B 1 7 ? 25.812 -37.844 9.992 1 48.47 7 ALA B CA 1
ATOM 978 C C . ALA B 1 7 ? 24.875 -36.812 10.602 1 48.47 7 ALA B C 1
ATOM 980 O O . ALA B 1 7 ? 23.672 -37.094 10.758 1 48.47 7 ALA B O 1
ATOM 981 N N . ALA B 1 8 ? 25.328 -36 11.539 1 45.62 8 ALA B N 1
ATOM 982 C CA . ALA B 1 8 ? 24.625 -34.844 12.07 1 45.62 8 ALA B CA 1
ATOM 983 C C . ALA B 1 8 ? 24.188 -33.906 10.945 1 45.62 8 ALA B C 1
ATOM 985 O O . ALA B 1 8 ? 25.016 -33.344 10.242 1 45.62 8 ALA B O 1
ATOM 986 N N . GLY B 1 9 ? 23.078 -34.281 10.242 1 42.16 9 GLY B N 1
ATOM 987 C CA . GLY B 1 9 ? 22.516 -33.375 9.273 1 42.16 9 GLY B CA 1
ATOM 988 C C . GLY B 1 9 ? 22.234 -32 9.859 1 42.16 9 GLY B C 1
ATOM 989 O O . GLY B 1 9 ? 21.5 -31.875 10.844 1 42.16 9 GLY B O 1
ATOM 990 N N . THR B 1 10 ? 23.125 -31.047 9.711 1 45.41 10 THR B N 1
ATOM 991 C CA . THR B 1 10 ? 22.922 -29.656 10.078 1 45.41 10 THR B CA 1
ATOM 992 C C . THR B 1 10 ? 21.688 -29.094 9.375 1 45.41 10 THR B C 1
ATOM 994 O O . THR B 1 10 ? 21.609 -29.109 8.148 1 45.41 10 THR B O 1
ATOM 997 N N . VAL B 1 11 ? 20.516 -29.234 10.008 1 42.03 11 VAL B N 1
ATOM 998 C CA . VAL B 1 11 ? 19.328 -28.5 9.562 1 42.03 11 VAL B CA 1
ATOM 999 C C . VAL B 1 11 ? 19.656 -27.016 9.445 1 42.03 11 VAL B C 1
ATOM 1001 O O . VAL B 1 11 ? 19.953 -26.359 10.445 1 42.03 11 VAL B O 1
ATOM 1004 N N . LEU B 1 12 ? 20.141 -26.547 8.305 1 41.25 12 LEU B N 1
ATOM 1005 C CA . LEU B 1 12 ? 20.234 -25.109 8.023 1 41.25 12 LEU B CA 1
ATOM 1006 C C . LEU B 1 12 ? 18.859 -24.453 8.148 1 41.25 12 LEU B C 1
ATOM 1008 O O . LEU B 1 12 ? 17.984 -24.672 7.312 1 41.25 12 LEU B O 1
ATOM 1012 N N . LEU B 1 13 ? 18.391 -24.156 9.312 1 36.81 13 LEU B N 1
ATOM 1013 C CA . LEU B 1 13 ? 17.25 -23.266 9.5 1 36.81 13 LEU B CA 1
ATOM 1014 C C . LEU B 1 13 ? 17.453 -21.938 8.773 1 36.81 13 LEU B C 1
ATOM 1016 O O . LEU B 1 13 ? 18.312 -21.141 9.164 1 36.81 13 LEU B O 1
ATOM 1020 N N . ALA B 1 14 ? 17.094 -21.875 7.512 1 39.09 14 ALA B N 1
ATOM 1021 C CA . ALA B 1 14 ? 17 -20.594 6.824 1 39.09 14 ALA B CA 1
ATOM 1022 C C . ALA B 1 14 ? 16.141 -19.609 7.609 1 39.09 14 ALA B C 1
ATOM 1024 O O . ALA B 1 14 ? 14.93 -19.828 7.773 1 39.09 14 ALA B O 1
ATOM 1025 N N . LEU B 1 15 ? 16.688 -18.844 8.531 1 35.88 15 LEU B N 1
ATOM 1026 C CA . LEU B 1 15 ? 16.031 -17.703 9.148 1 35.88 15 LEU B CA 1
ATOM 1027 C C . LEU B 1 15 ? 15.477 -16.766 8.086 1 35.88 15 LEU B C 1
ATOM 1029 O O . LEU B 1 15 ? 16.234 -16.047 7.418 1 35.88 15 LEU B O 1
ATOM 1033 N N . CYS B 1 16 ? 14.445 -17.172 7.414 1 37.41 16 CYS B N 1
ATOM 1034 C CA . CYS B 1 16 ? 13.719 -16.141 6.668 1 37.41 16 CYS B CA 1
ATOM 1035 C C . CYS B 1 16 ? 13.484 -14.906 7.527 1 37.41 16 CYS B C 1
ATOM 1037 O O . CYS B 1 16 ? 12.641 -14.922 8.422 1 37.41 16 CYS B O 1
ATOM 1039 N N . GLY B 1 17 ? 14.461 -14.195 7.898 1 35.41 17 GLY B N 1
ATOM 1040 C CA . GLY B 1 17 ? 14.227 -12.922 8.555 1 35.41 17 GLY B CA 1
ATOM 1041 C C . GLY B 1 17 ? 13.188 -12.07 7.852 1 35.41 17 GLY B C 1
ATOM 1042 O O . GLY B 1 17 ? 13.242 -11.891 6.633 1 35.41 17 GLY B O 1
ATOM 1043 N N . THR B 1 18 ? 11.953 -12.125 8.203 1 37.19 18 THR B N 1
ATOM 1044 C CA . THR B 1 18 ? 11.07 -11.047 7.789 1 37.19 18 THR B CA 1
ATOM 1045 C C . THR B 1 18 ? 11.812 -9.711 7.77 1 37.19 18 THR B C 1
ATOM 1047 O O . THR B 1 18 ? 12.445 -9.336 8.758 1 37.19 18 THR B O 1
ATOM 1050 N N . ALA B 1 19 ? 12.594 -9.391 6.754 1 38.66 19 ALA B N 1
ATOM 1051 C CA . ALA B 1 19 ? 13.117 -8.031 6.648 1 38.66 19 ALA B CA 1
ATOM 1052 C C . ALA B 1 19 ? 12.117 -7.008 7.18 1 38.66 19 ALA B C 1
ATOM 1054 O O . ALA B 1 19 ? 11.078 -6.766 6.555 1 38.66 19 ALA B O 1
ATOM 1055 N N . SER B 1 20 ? 11.664 -7.055 8.398 1 39.91 20 SER B N 1
ATOM 1056 C CA . SER B 1 20 ? 11.031 -5.855 8.93 1 39.91 20 SER B CA 1
ATOM 1057 C C . SER B 1 20 ? 11.539 -4.602 8.227 1 39.91 20 SER B C 1
ATOM 1059 O O . SER B 1 20 ? 12.641 -4.598 7.672 1 39.91 20 SER B O 1
ATOM 1061 N N . ALA B 1 21 ? 10.727 -3.715 7.797 1 44.31 21 ALA B N 1
ATOM 1062 C CA . ALA B 1 21 ? 11.289 -2.426 7.402 1 44.31 21 ALA B CA 1
ATOM 1063 C C . ALA B 1 21 ? 12.625 -2.174 8.102 1 44.31 21 ALA B C 1
ATOM 1065 O O . ALA B 1 21 ? 12.68 -2.098 9.328 1 44.31 21 ALA B O 1
ATOM 1066 N N . ALA B 1 22 ? 13.719 -2.906 7.758 1 47.91 22 ALA B N 1
ATOM 1067 C CA . ALA B 1 22 ? 15.07 -2.814 8.297 1 47.91 22 ALA B CA 1
ATOM 1068 C C . ALA B 1 22 ? 15.312 -1.45 8.938 1 47.91 22 ALA B C 1
ATOM 1070 O O . ALA B 1 22 ? 14.836 -0.429 8.438 1 47.91 22 ALA B O 1
ATOM 1071 N N . ASP B 1 23 ? 15.461 -1.514 10.219 1 62.12 23 ASP B N 1
ATOM 1072 C CA . ASP B 1 23 ? 16.109 -0.422 10.953 1 62.12 23 ASP B CA 1
ATOM 1073 C C . ASP B 1 23 ? 17.156 0.276 10.086 1 62.12 23 ASP B C 1
ATOM 1075 O O . ASP B 1 23 ? 18.266 -0.236 9.914 1 62.12 23 ASP B O 1
ATOM 1079 N N . ASN B 1 24 ? 16.484 1.057 9.102 1 85.38 24 ASN B N 1
ATOM 1080 C CA . ASN B 1 24 ? 17.391 1.872 8.297 1 85.38 24 ASN B CA 1
ATOM 1081 C C . ASN B 1 24 ? 18.297 2.729 9.18 1 85.38 24 ASN B C 1
ATOM 1083 O O . ASN B 1 24 ? 17.938 3.844 9.555 1 85.38 24 ASN B O 1
ATOM 1087 N N . ALA B 1 25 ? 19.406 2.082 9.656 1 91.25 25 ALA B N 1
ATO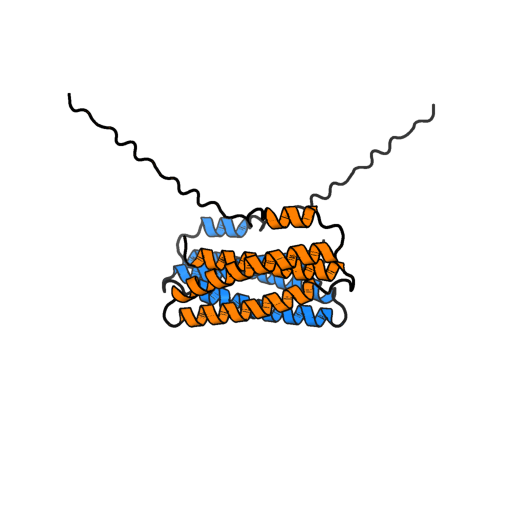M 1088 C CA . ALA B 1 25 ? 20.344 2.719 10.578 1 91.25 25 ALA B CA 1
ATOM 1089 C C . ALA B 1 25 ? 20.781 4.082 10.055 1 91.25 25 ALA B C 1
ATOM 1091 O O . ALA B 1 25 ? 20.938 5.031 10.828 1 91.25 25 ALA B O 1
ATOM 1092 N N . ALA B 1 26 ? 20.969 4.148 8.773 1 94.25 26 ALA B N 1
ATOM 1093 C CA . ALA B 1 26 ? 21.406 5.41 8.18 1 94.25 26 ALA B CA 1
ATOM 1094 C C . ALA B 1 26 ? 20.328 6.488 8.328 1 94.25 26 ALA B C 1
ATOM 1096 O O . ALA B 1 26 ? 20.641 7.629 8.68 1 94.25 26 ALA B O 1
ATOM 1097 N N . LEU B 1 27 ? 19.047 6.117 8.07 1 97.81 27 LEU B N 1
ATOM 1098 C CA . LEU B 1 27 ? 17.953 7.062 8.234 1 97.81 27 LEU B CA 1
ATOM 1099 C C . LEU B 1 27 ? 17.828 7.492 9.695 1 97.81 27 LEU B C 1
ATOM 1101 O O . LEU B 1 27 ? 17.688 8.688 9.984 1 97.81 27 LEU B O 1
ATOM 1105 N N . LYS B 1 28 ? 17.875 6.535 10.586 1 97.25 28 LYS B N 1
ATOM 1106 C CA . LYS B 1 28 ? 17.75 6.836 12.008 1 97.25 28 LYS B CA 1
ATOM 1107 C C . LYS B 1 28 ? 18.844 7.793 12.461 1 97.25 28 LYS B C 1
ATOM 1109 O O . LYS B 1 28 ? 18.578 8.773 13.164 1 97.25 28 LYS B O 1
ATOM 1114 N N . LYS B 1 29 ? 20.047 7.555 12.141 1 97.75 29 LYS B N 1
ATOM 1115 C CA . LYS B 1 29 ? 21.172 8.43 12.5 1 97.75 29 LYS B CA 1
ATOM 1116 C C . LYS B 1 29 ? 20.969 9.836 11.945 1 97.75 29 LYS B C 1
ATOM 1118 O O . LYS B 1 29 ? 21.203 10.82 12.641 1 97.75 29 LYS B O 1
ATOM 1123 N N . CYS B 1 30 ? 20.578 9.938 10.672 1 98.56 30 CYS B N 1
ATOM 1124 C CA . CYS B 1 30 ? 20.328 11.227 10.039 1 98.56 30 CYS B CA 1
ATOM 1125 C C . CYS B 1 30 ? 19.234 11.992 10.758 1 98.56 30 CYS B C 1
ATOM 1127 O O . CYS B 1 30 ? 19.391 13.172 11.07 1 98.56 30 CYS B O 1
ATOM 1129 N N . MET B 1 31 ? 18.156 11.266 11.086 1 98.38 31 MET B N 1
ATOM 1130 C CA . MET B 1 31 ? 17 11.898 11.719 1 98.38 31 MET B CA 1
ATOM 1131 C C . MET B 1 31 ? 17.328 12.32 13.148 1 98.38 31 MET B C 1
ATOM 1133 O O . MET B 1 31 ? 16.859 13.367 13.609 1 98.38 31 MET B O 1
ATOM 1137 N N . ASP B 1 32 ? 18.125 11.539 13.828 1 97.88 32 ASP B N 1
ATOM 1138 C CA . ASP B 1 32 ? 18.531 11.867 15.188 1 97.88 32 ASP B CA 1
ATOM 1139 C C . ASP B 1 32 ? 19.359 13.156 15.219 1 97.88 32 ASP B C 1
ATOM 1141 O O . ASP B 1 32 ? 19.344 13.883 16.219 1 97.88 32 ASP B O 1
ATOM 1145 N N . GLY B 1 33 ? 19.984 13.453 14.156 1 98.25 33 GLY B N 1
ATOM 1146 C CA . GLY B 1 33 ? 20.812 14.641 14.086 1 98.25 33 GLY B CA 1
ATOM 1147 C C . GLY B 1 33 ? 20.078 15.844 13.516 1 98.25 33 GLY B C 1
ATOM 1148 O O . GLY B 1 33 ? 20.594 16.953 13.516 1 98.25 33 GLY B O 1
ATOM 1149 N N . ALA B 1 34 ? 18.844 15.648 12.938 1 98.75 34 ALA B N 1
ATOM 1150 C CA . ALA B 1 34 ? 18.078 16.719 12.305 1 98.75 34 ALA B CA 1
ATOM 1151 C C . ALA B 1 34 ? 17.391 17.594 13.352 1 98.75 34 ALA B C 1
ATOM 1153 O O . ALA B 1 34 ? 16.734 17.094 14.258 1 98.75 34 ALA B O 1
ATOM 1154 N N . ASN B 1 35 ? 17.562 19 13.195 1 98.38 35 ASN B N 1
ATOM 1155 C CA . ASN B 1 35 ? 16.984 19.938 14.148 1 98.38 35 ASN B CA 1
ATOM 1156 C C . ASN B 1 35 ? 16 20.891 13.477 1 98.38 35 ASN B C 1
ATOM 1158 O O . ASN B 1 35 ? 15.422 21.766 14.125 1 98.38 35 ASN B O 1
ATOM 1162 N N . THR B 1 36 ? 15.891 20.797 12.148 1 98.56 36 THR B N 1
ATOM 1163 C CA . THR B 1 36 ? 14.953 21.609 11.375 1 98.56 36 THR B CA 1
ATOM 1164 C C . THR B 1 36 ? 14.18 20.734 10.391 1 98.56 36 THR B C 1
ATOM 1166 O O . THR B 1 36 ? 14.617 19.625 10.062 1 98.56 36 THR B O 1
ATOM 1169 N N . THR B 1 37 ? 13.086 21.219 9.992 1 98.75 37 THR B N 1
ATOM 1170 C CA . THR B 1 37 ? 12.328 20.484 8.984 1 98.75 37 THR B CA 1
ATOM 1171 C C . THR B 1 37 ? 13.141 20.328 7.703 1 98.75 37 THR B C 1
ATOM 1173 O O . THR B 1 37 ? 13.031 19.312 7.008 1 98.75 37 THR B O 1
ATOM 1176 N N . VAL B 1 38 ? 13.914 21.359 7.406 1 98.62 38 VAL B N 1
ATOM 1177 C CA . VAL B 1 38 ? 14.742 21.281 6.207 1 98.62 38 VAL B CA 1
ATOM 1178 C C . VAL B 1 38 ? 15.711 20.109 6.324 1 98.62 38 VAL B C 1
ATOM 1180 O O . VAL B 1 38 ? 15.898 19.359 5.363 1 98.62 38 VAL B O 1
ATOM 1183 N N . GLU B 1 39 ? 16.25 19.922 7.504 1 98.88 39 GLU B N 1
ATOM 1184 C CA . GLU B 1 39 ? 17.156 18.797 7.734 1 98.88 39 GLU B CA 1
ATOM 1185 C C . GLU B 1 39 ? 16.438 17.469 7.695 1 98.88 39 GLU B C 1
ATOM 1187 O O . GLU B 1 39 ? 16.953 16.484 7.156 1 98.88 39 GLU B O 1
ATOM 1192 N N . MET B 1 40 ? 15.297 17.375 8.203 1 98.88 40 MET B N 1
ATOM 1193 C CA . MET B 1 40 ? 14.492 16.156 8.195 1 98.88 40 MET B CA 1
ATOM 1194 C C . MET B 1 40 ? 14.109 15.773 6.766 1 98.88 40 MET B C 1
ATOM 1196 O O . MET B 1 40 ? 14.172 14.602 6.395 1 98.88 40 MET B O 1
ATOM 1200 N N . VAL B 1 41 ? 13.734 16.797 5.969 1 98.88 41 VAL B N 1
ATOM 1201 C CA . VAL B 1 41 ? 13.414 16.562 4.562 1 98.88 41 VAL B CA 1
ATOM 1202 C C . VAL B 1 41 ? 14.641 16.016 3.84 1 98.88 41 VAL B C 1
ATOM 1204 O O . VAL B 1 41 ? 14.531 15.062 3.061 1 98.88 41 VAL B O 1
ATOM 1207 N N . SER B 1 42 ? 15.773 16.625 4.156 1 98.88 42 SER B N 1
ATOM 1208 C CA . SER B 1 42 ? 17.016 16.156 3.533 1 98.88 42 SER B CA 1
ATOM 1209 C C . SER B 1 42 ? 17.281 14.703 3.867 1 98.88 42 SER B C 1
ATOM 1211 O O . SER B 1 42 ? 17.719 13.93 3.006 1 98.88 42 SER B O 1
ATOM 1213 N N . CYS B 1 43 ? 17.047 14.25 5.109 1 98.88 43 CYS B N 1
ATOM 1214 C CA . CYS B 1 43 ? 17.203 12.859 5.508 1 98.88 43 CYS B CA 1
ATOM 1215 C C . CYS B 1 43 ? 16.281 11.953 4.707 1 98.88 43 CYS B C 1
ATOM 1217 O O . CYS B 1 43 ? 16.703 10.93 4.176 1 98.88 43 CYS B O 1
ATOM 1219 N N . ASN B 1 44 ? 15.023 12.328 4.609 1 98.81 44 ASN B N 1
ATOM 1220 C CA . ASN B 1 44 ? 14.047 11.547 3.857 1 98.81 44 ASN B CA 1
ATOM 1221 C C . ASN B 1 44 ? 14.445 11.414 2.391 1 98.81 44 ASN B C 1
ATOM 1223 O O . ASN B 1 44 ? 14.398 10.312 1.83 1 98.81 44 ASN B O 1
ATOM 1227 N N . VAL B 1 45 ? 14.789 12.547 1.785 1 98.81 45 VAL B N 1
ATOM 1228 C CA . VAL B 1 45 ? 15.078 12.57 0.356 1 98.81 45 VAL B CA 1
ATOM 1229 C C . VAL B 1 45 ? 16.312 11.719 0.062 1 98.81 45 VAL B C 1
ATOM 1231 O O . VAL B 1 45 ? 16.328 10.961 -0.91 1 98.81 45 VAL B O 1
ATOM 1234 N N . LYS B 1 46 ? 17.328 11.844 0.892 1 98.56 46 LYS B N 1
ATOM 1235 C CA . LYS B 1 46 ? 18.531 11.039 0.719 1 98.56 46 LYS B CA 1
ATOM 1236 C C . LYS B 1 46 ? 18.219 9.547 0.794 1 98.56 46 LYS B C 1
ATOM 1238 O O . LYS B 1 46 ? 18.641 8.773 -0.061 1 98.56 46 LYS B O 1
ATOM 1243 N N . GLU B 1 47 ? 17.516 9.18 1.757 1 98.75 47 GLU B N 1
ATOM 1244 C CA . GLU B 1 47 ? 17.188 7.762 1.896 1 98.75 47 GLU B CA 1
ATOM 1245 C C . GLU B 1 47 ? 16.234 7.312 0.792 1 98.75 47 GLU B C 1
ATOM 1247 O O . GLU B 1 47 ? 16.312 6.176 0.321 1 98.75 47 GLU B O 1
ATOM 1252 N N . ALA B 1 48 ? 15.305 8.172 0.378 1 98.62 48 ALA B N 1
ATOM 1253 C CA . ALA B 1 48 ? 14.383 7.816 -0.705 1 98.62 48 ALA B CA 1
ATOM 1254 C C . ALA B 1 48 ? 15.148 7.5 -1.986 1 98.62 48 ALA B C 1
ATOM 1256 O O . ALA B 1 48 ? 14.742 6.637 -2.764 1 98.62 48 ALA B O 1
ATOM 1257 N N . LYS B 1 49 ? 16.203 8.211 -2.221 1 98.5 49 LYS B N 1
ATOM 1258 C CA . LYS B 1 49 ? 17.031 7.922 -3.393 1 98.5 49 LYS B CA 1
ATOM 1259 C C . LYS B 1 49 ? 17.625 6.523 -3.314 1 98.5 49 LYS B C 1
ATOM 1261 O O . LYS B 1 49 ? 17.688 5.809 -4.316 1 98.5 49 LYS B O 1
ATOM 1266 N N . VAL B 1 50 ? 18.094 6.121 -2.17 1 98.5 50 VAL B N 1
ATOM 1267 C CA . VAL B 1 50 ? 18.625 4.781 -1.956 1 98.5 50 VAL B CA 1
ATOM 1268 C C . VAL B 1 50 ? 17.547 3.744 -2.24 1 98.5 50 VAL B C 1
ATOM 1270 O O . VAL B 1 50 ? 17.781 2.779 -2.973 1 98.5 50 VAL B O 1
ATOM 1273 N N . GLN B 1 51 ? 16.406 3.982 -1.718 1 98.5 51 GLN B N 1
ATOM 1274 C CA . GLN B 1 51 ? 15.305 3.035 -1.878 1 98.5 51 GLN B CA 1
ATOM 1275 C C . GLN B 1 51 ? 14.805 3.018 -3.316 1 98.5 51 GLN B C 1
ATOM 1277 O O . GLN B 1 51 ? 14.367 1.977 -3.816 1 98.5 51 GLN B O 1
ATOM 1282 N N . ASP B 1 52 ? 14.844 4.152 -3.982 1 98.81 52 ASP B N 1
ATOM 1283 C CA . ASP B 1 52 ? 14.469 4.199 -5.391 1 98.81 52 ASP B CA 1
ATOM 1284 C C . ASP B 1 52 ? 15.398 3.33 -6.238 1 98.81 52 ASP B C 1
ATOM 1286 O O . ASP B 1 52 ? 14.953 2.643 -7.156 1 98.81 52 ASP B O 1
ATOM 1290 N N . THR B 1 53 ? 16.625 3.377 -5.926 1 98.75 53 THR B N 1
ATOM 1291 C CA . THR B 1 53 ? 17.578 2.508 -6.605 1 98.75 53 THR B CA 1
ATOM 1292 C C . THR B 1 53 ? 17.25 1.039 -6.352 1 98.75 53 THR B C 1
ATOM 1294 O O . THR B 1 53 ? 17.219 0.234 -7.285 1 98.75 53 THR B O 1
ATOM 1297 N N . ARG B 1 54 ? 17.016 0.724 -5.105 1 98.31 54 ARG B N 1
ATOM 1298 C CA . ARG B 1 54 ? 16.609 -0.624 -4.715 1 98.31 54 ARG B CA 1
ATOM 1299 C C . ARG B 1 54 ? 15.336 -1.043 -5.441 1 98.31 54 ARG B C 1
ATOM 1301 O O . ARG B 1 54 ? 15.25 -2.156 -5.961 1 98.31 54 ARG B O 1
ATOM 1308 N N . LEU B 1 55 ? 14.375 -0.159 -5.512 1 98.81 55 LEU B N 1
ATOM 1309 C CA . LEU B 1 55 ? 13.102 -0.421 -6.164 1 98.81 55 LEU B CA 1
ATOM 1310 C C . LEU B 1 55 ? 13.297 -0.711 -7.648 1 98.81 55 LEU B C 1
ATOM 1312 O O . LEU B 1 55 ? 12.727 -1.665 -8.18 1 98.81 55 LEU B O 1
ATOM 1316 N N . ASN B 1 56 ? 14.062 0.091 -8.273 1 98.81 56 ASN B N 1
ATOM 1317 C CA . ASN B 1 56 ? 14.297 -0.086 -9.703 1 98.81 56 ASN B CA 1
ATOM 1318 C C . ASN B 1 56 ? 14.969 -1.424 -10 1 98.81 56 ASN B C 1
ATOM 1320 O O . ASN B 1 56 ? 14.609 -2.104 -10.961 1 98.81 56 ASN B O 1
ATOM 1324 N N . LYS B 1 57 ? 15.938 -1.791 -9.211 1 98.56 57 LYS B N 1
ATOM 1325 C CA . LYS B 1 57 ? 16.578 -3.092 -9.375 1 98.56 57 LYS B CA 1
ATOM 1326 C C . LYS B 1 57 ? 15.586 -4.227 -9.164 1 98.56 57 LYS B C 1
ATOM 1328 O O . LYS B 1 57 ? 15.539 -5.172 -9.961 1 98.56 57 LYS B O 1
ATOM 1333 N N . ALA B 1 58 ? 14.867 -4.145 -8.07 1 98.56 58 ALA B N 1
ATOM 1334 C CA . ALA B 1 58 ? 13.859 -5.16 -7.766 1 98.56 58 ALA B CA 1
ATOM 1335 C C . ALA B 1 58 ? 12.844 -5.281 -8.891 1 98.56 58 ALA B C 1
ATOM 1337 O O . ALA B 1 58 ? 12.445 -6.391 -9.266 1 98.56 58 ALA B O 1
ATOM 1338 N N . TYR B 1 59 ? 12.391 -4.184 -9.398 1 98.81 59 TYR B N 1
ATOM 1339 C CA . TYR B 1 59 ? 11.398 -4.156 -10.469 1 98.81 59 TYR B CA 1
ATOM 1340 C C . TYR B 1 59 ? 11.938 -4.824 -11.727 1 98.81 59 TYR B C 1
ATOM 1342 O O . TYR B 1 59 ? 11.25 -5.641 -12.352 1 98.81 59 TYR B O 1
ATOM 1350 N N . LYS B 1 60 ? 13.102 -4.418 -12.133 1 98.56 60 LYS B N 1
ATOM 1351 C CA . LYS B 1 60 ? 13.703 -5.023 -13.312 1 98.56 60 LYS B CA 1
ATOM 1352 C C . LYS B 1 60 ? 13.805 -6.539 -13.164 1 98.56 60 LYS B C 1
ATOM 1354 O O . LYS B 1 60 ? 13.5 -7.285 -14.094 1 98.56 60 LYS B O 1
ATOM 1359 N N . THR B 1 61 ? 14.297 -7.004 -12.016 1 98.5 61 THR B N 1
ATOM 1360 C CA . THR B 1 61 ? 14.422 -8.43 -11.75 1 98.5 61 THR B CA 1
ATOM 1361 C C . THR B 1 61 ? 13.055 -9.117 -11.805 1 98.5 61 THR B C 1
ATOM 1363 O O . THR B 1 61 ? 12.906 -10.164 -12.43 1 98.5 61 THR B O 1
ATOM 1366 N N . ALA B 1 62 ? 12.055 -8.516 -11.133 1 98.31 62 ALA B N 1
ATOM 1367 C CA . ALA B 1 62 ? 10.703 -9.07 -11.117 1 98.31 62 ALA B CA 1
ATOM 1368 C C . ALA B 1 62 ? 10.117 -9.133 -12.531 1 98.31 62 ALA B C 1
ATOM 1370 O O . ALA B 1 62 ? 9.477 -10.117 -12.898 1 98.31 62 ALA B O 1
ATOM 1371 N N . LEU B 1 63 ? 10.32 -8.047 -13.25 1 98.12 63 LEU B N 1
ATOM 1372 C CA . LEU B 1 63 ? 9.805 -7.988 -14.617 1 98.12 63 LEU B CA 1
ATOM 1373 C C . LEU B 1 63 ? 10.438 -9.07 -15.477 1 98.12 63 LEU B C 1
ATOM 1375 O O . LEU B 1 63 ? 9.742 -9.734 -16.25 1 98.12 63 LEU B O 1
ATOM 1379 N N . ALA B 1 64 ? 11.742 -9.281 -15.336 1 97.56 64 ALA B N 1
ATOM 1380 C CA . ALA B 1 64 ? 12.477 -10.266 -16.125 1 97.56 64 ALA B CA 1
ATOM 1381 C C . ALA B 1 64 ? 11.992 -11.68 -15.828 1 97.56 64 ALA B C 1
ATOM 1383 O O . ALA B 1 64 ? 12.109 -12.57 -16.672 1 97.56 64 ALA B O 1
ATOM 1384 N N . ALA B 1 65 ? 11.492 -11.852 -14.672 1 96.62 65 ALA B N 1
ATOM 1385 C CA . ALA B 1 65 ? 11.039 -13.172 -14.242 1 96.62 65 ALA B CA 1
ATOM 1386 C C . ALA B 1 65 ? 9.648 -13.484 -14.789 1 96.62 65 ALA B C 1
ATOM 1388 O O . ALA B 1 65 ? 9.148 -14.602 -14.656 1 96.62 65 ALA B O 1
ATOM 1389 N N . GLN B 1 66 ? 8.961 -12.461 -15.305 1 95.88 66 GLN B N 1
ATOM 1390 C CA . GLN B 1 66 ? 7.625 -12.656 -15.852 1 95.88 66 GLN B CA 1
ATOM 1391 C C . GLN B 1 66 ? 7.684 -13.078 -17.312 1 95.88 66 GLN B C 1
ATOM 1393 O O . GLN B 1 66 ? 8.672 -12.805 -18 1 95.88 66 GLN B O 1
ATOM 1398 N N . LYS B 1 67 ? 6.688 -13.82 -17.766 1 92.81 67 LYS B N 1
ATOM 1399 C CA . LYS B 1 67 ? 6.562 -14.227 -19.156 1 92.81 67 LYS B CA 1
ATOM 1400 C C . LYS B 1 67 ? 5.184 -13.867 -19.719 1 92.81 67 LYS B C 1
ATOM 1402 O O . LYS B 1 67 ? 4.219 -13.75 -18.953 1 92.81 67 LYS B O 1
ATOM 1407 N N . GLY B 1 68 ? 5.113 -13.586 -21.031 1 93.44 68 GLY B N 1
ATOM 1408 C CA . GLY B 1 68 ? 3.848 -13.391 -21.719 1 93.44 68 GLY B CA 1
ATOM 1409 C C . GLY B 1 68 ? 3.041 -12.227 -21.172 1 93.44 68 GLY B C 1
ATOM 1410 O O . GLY B 1 68 ? 3.568 -11.133 -21 1 93.44 68 GLY B O 1
ATOM 1411 N N . SER B 1 69 ? 1.757 -12.414 -20.906 1 95.38 69 SER B N 1
ATOM 1412 C CA . SER B 1 69 ? 0.819 -11.375 -20.484 1 95.38 69 SER B CA 1
ATOM 1413 C C . SER B 1 69 ? 1.131 -10.875 -19.078 1 95.38 69 SER B C 1
ATOM 1415 O O . SER B 1 69 ? 0.803 -9.742 -18.734 1 95.38 69 SER B O 1
ATOM 1417 N N . ARG B 1 70 ? 1.805 -11.711 -18.328 1 96.75 70 ARG B N 1
ATOM 1418 C CA . ARG B 1 70 ? 2.102 -11.312 -16.953 1 96.75 70 ARG B CA 1
ATOM 1419 C C . ARG B 1 70 ? 3.135 -10.195 -16.922 1 96.75 70 ARG B C 1
ATOM 1421 O O . ARG B 1 70 ? 3.129 -9.367 -16 1 96.75 70 ARG B O 1
ATOM 1428 N N . LYS B 1 71 ? 4.039 -10.227 -17.891 1 97.69 71 LYS B N 1
ATOM 1429 C CA . LYS B 1 71 ? 4.992 -9.117 -17.969 1 97.69 71 LYS B CA 1
ATOM 1430 C C . LYS B 1 71 ? 4.273 -7.785 -18.141 1 97.69 71 LYS B C 1
ATOM 1432 O O . LYS B 1 71 ? 4.551 -6.824 -17.438 1 97.69 71 LYS B O 1
ATOM 1437 N N . GLN B 1 72 ? 3.344 -7.773 -19.047 1 98.06 72 GLN B N 1
ATOM 1438 C CA . GLN B 1 72 ? 2.564 -6.562 -19.297 1 98.06 72 GLN B CA 1
ATOM 1439 C C . GLN B 1 72 ? 1.733 -6.188 -18.078 1 98.06 72 GLN B C 1
ATOM 1441 O O . GLN B 1 72 ? 1.6 -5.008 -17.75 1 98.06 72 GLN B O 1
ATOM 1446 N N . GLN B 1 73 ? 1.19 -7.156 -17.422 1 98.5 73 GLN B N 1
ATOM 1447 C CA . GLN B 1 73 ? 0.406 -6.898 -16.219 1 98.5 73 GLN B CA 1
ATOM 1448 C C . GLN B 1 73 ? 1.252 -6.223 -15.148 1 98.5 73 GLN B C 1
ATOM 1450 O O . GLN B 1 73 ? 0.821 -5.238 -14.539 1 98.5 73 GLN B O 1
ATOM 1455 N N . LEU B 1 74 ? 2.465 -6.742 -14.906 1 98.69 74 LEU B N 1
ATOM 1456 C CA . LEU B 1 74 ? 3.324 -6.156 -13.883 1 98.69 74 LEU B CA 1
ATOM 1457 C C . LEU B 1 74 ? 3.723 -4.73 -14.266 1 98.69 74 LEU B C 1
ATOM 1459 O O . LEU B 1 74 ? 3.807 -3.857 -13.398 1 98.69 74 LEU B O 1
ATOM 1463 N N . GLN B 1 75 ? 3.965 -4.484 -15.555 1 98.81 75 GLN B N 1
ATOM 1464 C CA . GLN B 1 75 ? 4.27 -3.131 -16.016 1 98.81 75 GLN B CA 1
ATOM 1465 C C . GLN B 1 75 ? 3.109 -2.18 -15.727 1 98.81 75 GLN B C 1
ATOM 1467 O O . GLN B 1 75 ? 3.32 -1.059 -15.258 1 98.81 75 GLN B O 1
ATOM 1472 N N . ASP B 1 76 ? 1.897 -2.641 -16 1 98.81 76 ASP B N 1
ATOM 1473 C CA . ASP B 1 76 ? 0.711 -1.827 -15.758 1 98.81 76 ASP B CA 1
ATOM 1474 C C . ASP B 1 76 ? 0.537 -1.548 -14.266 1 98.81 76 ASP B C 1
ATOM 1476 O O . ASP B 1 76 ? 0.237 -0.42 -13.867 1 98.81 76 ASP B O 1
ATOM 1480 N N . VAL B 1 77 ? 0.793 -2.557 -13.461 1 98.94 77 VAL B N 1
ATOM 1481 C CA . VAL B 1 77 ? 0.688 -2.391 -12.016 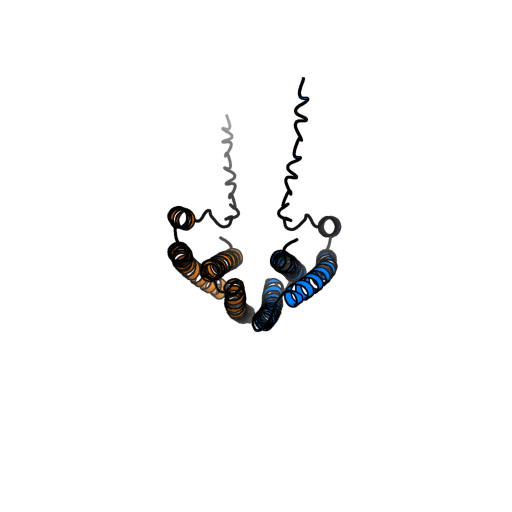1 98.94 77 VAL B CA 1
ATOM 1482 C C . VAL B 1 77 ? 1.687 -1.336 -11.539 1 98.94 77 VAL B C 1
ATOM 1484 O O . VAL B 1 77 ? 1.345 -0.464 -10.742 1 98.94 77 VAL B O 1
ATOM 1487 N N . GLN B 1 78 ? 2.889 -1.461 -12.031 1 98.94 78 GLN B N 1
ATOM 1488 C CA . GLN B 1 78 ? 3.939 -0.552 -11.586 1 98.94 78 GLN B CA 1
ATOM 1489 C C . GLN B 1 78 ? 3.621 0.889 -11.977 1 98.94 78 GLN B C 1
ATOM 1491 O O . GLN B 1 78 ? 3.84 1.812 -11.188 1 98.94 78 GLN B O 1
ATOM 1496 N N . ARG B 1 79 ? 3.1 1.087 -13.125 1 98.94 79 ARG B N 1
ATOM 1497 C CA . ARG B 1 79 ? 2.734 2.422 -13.594 1 98.94 79 ARG B CA 1
ATOM 1498 C C . ARG B 1 79 ? 1.617 3.014 -12.734 1 98.94 79 ARG B C 1
ATOM 1500 O O . ARG B 1 79 ? 1.668 4.188 -12.367 1 98.94 79 ARG B O 1
ATOM 1507 N N . LEU B 1 80 ? 0.593 2.227 -12.453 1 98.94 80 LEU B N 1
ATOM 1508 C CA . LEU B 1 80 ? -0.506 2.68 -11.609 1 98.94 80 LEU B CA 1
ATOM 1509 C C . LEU B 1 80 ? -0.021 2.961 -10.188 1 98.94 80 LEU B C 1
ATOM 1511 O O . LEU B 1 80 ? -0.459 3.926 -9.555 1 98.94 80 LEU B O 1
ATOM 1515 N N . TRP B 1 81 ? 0.928 2.117 -9.711 1 98.94 81 TRP B N 1
ATOM 1516 C CA . TRP B 1 81 ? 1.497 2.32 -8.383 1 98.94 81 TRP B CA 1
ATOM 1517 C C . TRP B 1 81 ? 2.219 3.66 -8.297 1 98.94 81 TRP B C 1
ATOM 1519 O O . TRP B 1 81 ? 2.074 4.391 -7.312 1 98.94 81 TRP B O 1
ATOM 1529 N N . ILE B 1 82 ? 2.979 3.996 -9.328 1 98.94 82 ILE B N 1
ATOM 1530 C CA . ILE B 1 82 ? 3.744 5.238 -9.344 1 98.94 82 ILE B CA 1
ATOM 1531 C C . ILE B 1 82 ? 2.793 6.434 -9.281 1 98.94 82 ILE B C 1
ATOM 1533 O O . ILE B 1 82 ? 3.012 7.367 -8.508 1 98.94 82 ILE B O 1
ATOM 1537 N N . LYS B 1 83 ? 1.731 6.387 -10.078 1 98.94 83 LYS B N 1
ATOM 1538 C CA . LYS B 1 83 ? 0.75 7.469 -10.078 1 98.94 83 LYS B CA 1
ATOM 1539 C C . LYS B 1 83 ? 0.065 7.586 -8.719 1 98.94 83 LYS B C 1
ATOM 1541 O O . LYS B 1 83 ? -0.149 8.695 -8.219 1 98.94 83 LYS B O 1
ATOM 1546 N N . TYR B 1 84 ? -0.247 6.477 -8.094 1 98.94 84 TYR B N 1
ATOM 1547 C CA . TYR B 1 84 ? -0.873 6.457 -6.773 1 98.94 84 TYR B CA 1
ATOM 1548 C C . TYR B 1 84 ? 0.074 7.004 -5.715 1 98.94 84 TYR B C 1
ATOM 1550 O O . TYR B 1 84 ? -0.309 7.863 -4.914 1 98.94 84 TYR B O 1
ATOM 1558 N N . ARG B 1 85 ? 1.327 6.512 -5.688 1 98.94 85 ARG B N 1
ATOM 1559 C CA . ARG B 1 85 ? 2.32 6.98 -4.727 1 98.94 85 ARG B CA 1
ATOM 1560 C C . ARG B 1 85 ? 2.477 8.5 -4.801 1 98.94 85 ARG B C 1
ATOM 1562 O O . ARG B 1 85 ? 2.438 9.18 -3.777 1 98.94 85 ARG B O 1
ATOM 1569 N N . ASP B 1 86 ? 2.646 8.992 -6.082 1 98.94 86 ASP B N 1
ATOM 1570 C CA . ASP B 1 86 ? 2.877 10.422 -6.258 1 98.94 86 ASP B CA 1
ATOM 1571 C C . ASP B 1 86 ? 1.689 11.234 -5.754 1 98.94 86 ASP B C 1
ATOM 1573 O O . ASP B 1 86 ? 1.868 12.227 -5.047 1 98.94 86 ASP B O 1
ATOM 1577 N N . ALA B 1 87 ? 0.463 10.797 -6.086 1 98.94 87 ALA B N 1
ATOM 1578 C CA . ALA B 1 87 ? -0.731 11.508 -5.645 1 98.94 87 ALA B CA 1
ATOM 1579 C C . ALA B 1 87 ? -0.903 11.406 -4.133 1 98.94 87 ALA B C 1
ATOM 1581 O O . ALA B 1 87 ? -1.229 12.398 -3.469 1 98.94 87 ALA B O 1
ATOM 1582 N N . ASN B 1 88 ? -0.705 10.25 -3.596 1 98.88 88 ASN B N 1
ATOM 1583 C CA . ASN B 1 88 ? -0.887 10.016 -2.166 1 98.88 88 ASN B CA 1
ATOM 1584 C C . ASN B 1 88 ? 0.1 10.828 -1.335 1 98.88 88 ASN B C 1
ATOM 1586 O O . ASN B 1 88 ? -0.271 11.406 -0.31 1 98.88 88 ASN B O 1
ATOM 1590 N N . CYS B 1 89 ? 1.327 10.891 -1.793 1 98.88 89 CYS B N 1
ATOM 1591 C CA . CYS B 1 89 ? 2.34 11.578 -0.999 1 98.88 89 CYS B CA 1
ATOM 1592 C C . CYS B 1 89 ? 2.24 13.086 -1.174 1 98.88 89 CYS B C 1
ATOM 1594 O O . CYS B 1 89 ? 2.57 13.844 -0.26 1 98.88 89 CYS B O 1
ATOM 1596 N N . ALA B 1 90 ? 1.75 13.562 -2.361 1 98.75 90 ALA B N 1
ATOM 1597 C CA . ALA B 1 90 ? 1.417 14.977 -2.486 1 98.75 90 ALA B CA 1
ATOM 1598 C C . ALA B 1 90 ? 0.31 15.367 -1.512 1 98.75 90 ALA B C 1
ATOM 1600 O O . ALA B 1 90 ? 0.374 16.422 -0.882 1 98.75 90 ALA B O 1
ATOM 1601 N N . PHE B 1 91 ? -0.66 14.547 -1.342 1 98.75 91 PHE B N 1
ATOM 1602 C CA . PHE B 1 91 ? -1.738 14.773 -0.388 1 98.75 91 PHE B CA 1
ATOM 1603 C C . PHE B 1 91 ? -1.204 14.797 1.039 1 98.75 91 PHE B C 1
ATOM 1605 O O . PHE B 1 91 ? -1.521 15.695 1.813 1 98.75 91 PHE B O 1
ATOM 1612 N N . ALA B 1 92 ? -0.367 13.82 1.377 1 97.75 92 ALA B N 1
ATOM 1613 C CA . ALA B 1 92 ? 0.222 13.742 2.711 1 97.75 92 ALA B CA 1
ATOM 1614 C C . ALA B 1 92 ? 1.051 14.992 3.018 1 97.75 92 ALA B C 1
ATOM 1616 O O . ALA B 1 92 ? 1.155 15.406 4.176 1 97.75 92 ALA B O 1
ATOM 1617 N N . GLY B 1 93 ? 1.616 15.57 1.968 1 97.94 93 GLY B N 1
ATOM 1618 C CA . GLY B 1 93 ? 2.479 16.734 2.123 1 97.94 93 GLY B CA 1
ATOM 1619 C C . GLY B 1 93 ? 1.736 18.047 1.982 1 97.94 93 GLY B C 1
ATOM 1620 O O . GLY B 1 93 ? 2.344 19.078 1.695 1 97.94 93 GLY B O 1
ATOM 1621 N N . SER B 1 94 ? 0.421 18.094 2.139 1 96.81 94 SER B N 1
ATOM 1622 C CA . SER B 1 94 ? -0.309 19.344 1.894 1 96.81 94 SER B CA 1
ATOM 1623 C C . SER B 1 94 ? -1.317 19.609 3.004 1 96.81 94 SER B C 1
ATOM 1625 O O . SER B 1 94 ? -2.279 20.359 2.805 1 96.81 94 SER B O 1
ATOM 1627 N N . ALA B 1 95 ? -1.169 19.125 4.215 1 93.62 95 ALA B N 1
ATOM 1628 C CA . ALA B 1 95 ? -2.203 19.125 5.246 1 93.62 95 ALA B CA 1
ATOM 1629 C C . ALA B 1 95 ? -2.268 20.484 5.949 1 93.62 95 ALA B C 1
ATOM 1631 O O . ALA B 1 95 ? -3.355 20.984 6.254 1 93.62 95 ALA B O 1
ATOM 1632 N N . THR B 1 96 ? -1.142 21.188 6.184 1 93.69 96 THR B N 1
ATOM 1633 C CA . THR B 1 96 ? -1.134 22.297 7.117 1 93.69 96 THR B CA 1
ATOM 1634 C C . THR B 1 96 ? -0.7 23.594 6.418 1 93.69 96 THR B C 1
ATOM 1636 O O . THR B 1 96 ? -0.977 24.688 6.898 1 93.69 96 THR B O 1
ATOM 1639 N N . GLY B 1 97 ? -0.02 23.5 5.363 1 93.06 97 GLY B N 1
ATOM 1640 C 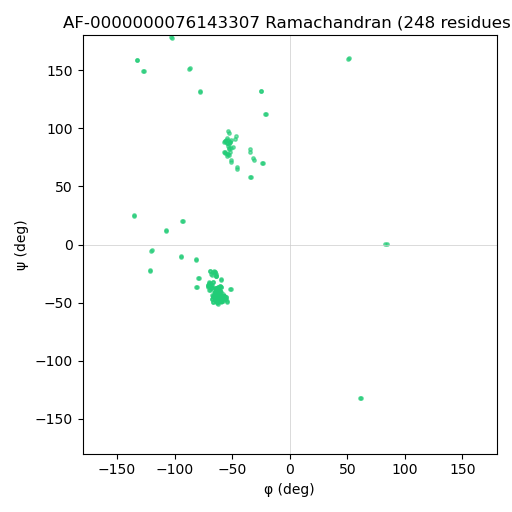CA . GLY B 1 97 ? 0.587 24.672 4.73 1 93.06 97 GLY B CA 1
ATOM 1641 C C . GLY B 1 97 ? 1.928 25.047 5.332 1 93.06 97 GLY B C 1
ATOM 1642 O O . GLY B 1 97 ? 2.6 25.953 4.844 1 93.06 97 GLY B O 1
ATOM 1643 N N . GLY B 1 98 ? 2.426 24.281 6.371 1 96.38 98 GLY B N 1
ATOM 1644 C CA . GLY B 1 98 ? 3.693 24.562 7.02 1 96.38 98 GLY B CA 1
ATOM 1645 C C . GLY B 1 98 ? 4.812 23.641 6.578 1 96.38 98 GLY B C 1
ATOM 1646 O O . GLY B 1 98 ? 4.598 22.75 5.758 1 96.38 98 GLY B O 1
ATOM 1647 N N . THR B 1 99 ? 5.98 23.844 7.07 1 97.5 99 THR B N 1
ATOM 1648 C CA . THR B 1 99 ? 7.176 23.109 6.66 1 97.5 99 THR B CA 1
ATOM 1649 C C . THR B 1 99 ? 7.074 21.641 7.051 1 97.5 99 THR B C 1
ATOM 1651 O O . THR B 1 99 ? 7.746 20.797 6.461 1 97.5 99 THR B O 1
ATOM 1654 N N . ILE B 1 100 ? 6.262 21.359 8.031 1 98.19 100 ILE B N 1
ATOM 1655 C CA . ILE B 1 100 ? 6.117 19.969 8.445 1 98.19 100 ILE B CA 1
ATOM 1656 C C . ILE B 1 100 ? 5.5 19.141 7.316 1 98.19 100 ILE B C 1
ATOM 1658 O O . ILE B 1 100 ? 5.75 17.953 7.203 1 98.19 100 ILE B O 1
ATOM 1662 N N . ASP B 1 101 ? 4.77 19.781 6.406 1 98.31 101 ASP B N 1
ATOM 1663 C CA . ASP B 1 101 ? 4.16 19.125 5.254 1 98.31 101 ASP B CA 1
ATOM 1664 C C . ASP B 1 101 ? 5.227 18.531 4.336 1 98.31 101 ASP B C 1
ATOM 1666 O O . ASP B 1 101 ? 5.031 17.438 3.775 1 98.31 101 ASP B O 1
ATOM 1670 N N . GLN B 1 102 ? 6.312 19.234 4.234 1 98.56 102 GLN B N 1
ATOM 1671 C CA . GLN B 1 102 ? 7.398 18.719 3.402 1 98.56 102 GLN B CA 1
ATOM 1672 C C . GLN B 1 102 ? 8.016 17.453 4.02 1 98.56 102 GLN B C 1
ATOM 1674 O O . GLN B 1 102 ? 8.383 16.531 3.301 1 98.56 102 GLN B O 1
ATOM 1679 N N . VAL B 1 103 ? 8.125 17.422 5.336 1 98.81 103 VAL B N 1
ATOM 1680 C CA . VAL B 1 103 ? 8.633 16.25 6.031 1 98.81 103 VAL B CA 1
ATOM 1681 C C . VAL B 1 103 ? 7.684 15.07 5.828 1 98.81 103 VAL B C 1
ATOM 1683 O O . VAL B 1 103 ? 8.117 13.969 5.488 1 98.81 103 VAL B O 1
ATOM 1686 N N . ASN B 1 104 ? 6.391 15.336 5.898 1 98.56 104 ASN B N 1
ATOM 1687 C CA . ASN B 1 104 ? 5.383 14.289 5.746 1 98.56 104 ASN B CA 1
ATOM 1688 C C . ASN B 1 104 ? 5.363 13.734 4.324 1 98.56 104 ASN B C 1
ATOM 1690 O O . ASN B 1 104 ? 5.328 12.523 4.129 1 98.56 104 ASN B O 1
ATOM 1694 N N . GLY B 1 105 ? 5.359 14.648 3.328 1 98.81 105 GLY B N 1
ATOM 1695 C CA . GLY B 1 105 ? 5.359 14.211 1.938 1 98.81 105 GLY B CA 1
ATOM 1696 C C . GLY B 1 105 ? 6.578 13.391 1.566 1 98.81 105 GLY B C 1
ATOM 1697 O O . GLY B 1 105 ? 6.457 12.344 0.936 1 98.81 105 GLY B O 1
ATOM 1698 N N . THR B 1 106 ? 7.734 13.883 1.984 1 98.88 106 THR B N 1
ATOM 1699 C CA . THR B 1 106 ? 8.953 13.164 1.645 1 98.88 106 THR B CA 1
ATOM 1700 C C . THR B 1 106 ? 9.055 11.859 2.43 1 98.88 106 THR B C 1
ATOM 1702 O O . THR B 1 106 ? 9.578 10.867 1.931 1 98.88 106 THR B O 1
ATOM 1705 N N . GLY B 1 107 ? 8.578 11.859 3.691 1 98.69 107 GLY B N 1
ATOM 1706 C CA . GLY B 1 107 ? 8.492 10.609 4.441 1 98.69 107 GLY B CA 1
ATOM 1707 C C . GLY B 1 107 ? 7.578 9.594 3.795 1 98.69 107 GLY B C 1
ATOM 1708 O O . GLY B 1 107 ? 7.891 8.398 3.762 1 98.69 107 GLY B O 1
ATOM 1709 N N . CYS B 1 108 ? 6.48 10.023 3.27 1 98.75 108 CYS B N 1
ATOM 1710 C CA . CYS B 1 108 ? 5.547 9.188 2.525 1 98.75 108 CYS B CA 1
ATOM 1711 C C . CYS B 1 108 ? 6.219 8.562 1.31 1 98.75 108 CYS B C 1
ATOM 1713 O O . CYS B 1 108 ? 6.102 7.359 1.081 1 98.75 108 CYS B O 1
ATOM 1715 N N . MET B 1 109 ? 6.926 9.422 0.547 1 98.94 109 MET B N 1
ATOM 1716 C CA . MET B 1 109 ? 7.652 8.922 -0.619 1 98.94 109 MET B CA 1
ATOM 1717 C C . MET B 1 109 ? 8.633 7.824 -0.223 1 98.94 109 MET B C 1
ATOM 1719 O O . MET B 1 109 ? 8.711 6.789 -0.882 1 98.94 109 MET B O 1
ATOM 1723 N N . LEU B 1 110 ? 9.344 8.062 0.829 1 98.81 110 LEU B N 1
ATOM 1724 C CA . LEU B 1 110 ? 10.328 7.102 1.313 1 98.81 110 LEU B CA 1
ATOM 1725 C C . LEU B 1 110 ? 9.648 5.801 1.735 1 98.81 110 LEU B C 1
ATOM 1727 O O . LEU B 1 110 ? 10.039 4.719 1.283 1 98.81 110 LEU B O 1
ATOM 1731 N N . ASP B 1 111 ? 8.641 5.891 2.5 1 98.31 111 ASP B N 1
ATOM 1732 C CA . ASP B 1 111 ? 7.973 4.719 3.059 1 98.31 111 ASP B CA 1
ATOM 1733 C C . ASP B 1 111 ? 7.34 3.869 1.959 1 98.31 111 ASP B C 1
ATOM 1735 O O . ASP B 1 111 ? 7.516 2.65 1.93 1 98.31 111 ASP B O 1
ATOM 1739 N N . MET B 1 112 ? 6.613 4.5 1.066 1 98.81 112 MET B N 1
ATOM 1740 C CA . MET B 1 112 ? 5.941 3.742 0.015 1 98.81 112 MET B CA 1
ATOM 1741 C C . MET B 1 112 ? 6.949 3.133 -0.95 1 98.81 112 MET B C 1
ATOM 1743 O O . MET B 1 112 ? 6.758 2.018 -1.436 1 98.81 112 MET B O 1
ATOM 1747 N N . THR B 1 113 ? 8.039 3.84 -1.202 1 98.88 113 THR B N 1
ATOM 1748 C CA . THR B 1 113 ? 9.07 3.318 -2.094 1 98.88 113 THR B CA 1
ATOM 1749 C C . THR B 1 113 ? 9.75 2.1 -1.478 1 98.88 113 THR B C 1
ATOM 1751 O O . THR B 1 113 ? 9.945 1.086 -2.15 1 98.88 113 THR B O 1
ATOM 1754 N N . GLN B 1 114 ? 10.07 2.209 -0.223 1 98.44 114 GLN B N 1
ATOM 1755 C CA . GLN B 1 114 ? 10.695 1.092 0.478 1 98.44 114 GLN B CA 1
ATOM 1756 C C . GLN B 1 114 ? 9.773 -0.123 0.505 1 98.44 114 GLN B C 1
ATOM 1758 O O . GLN B 1 114 ? 10.211 -1.25 0.27 1 98.44 114 GLN B O 1
ATOM 1763 N N . THR B 1 115 ? 8.555 0.106 0.794 1 98.19 115 THR B N 1
ATOM 1764 C CA . THR B 1 115 ? 7.574 -0.973 0.869 1 98.19 115 THR B CA 1
ATOM 1765 C C . THR B 1 115 ? 7.414 -1.653 -0.488 1 98.19 115 THR B C 1
ATOM 1767 O O . THR B 1 115 ? 7.402 -2.883 -0.575 1 98.19 115 THR B O 1
ATOM 1770 N N . ARG B 1 116 ? 7.328 -0.876 -1.524 1 98.75 116 ARG B N 1
ATOM 1771 C CA . ARG B 1 116 ? 7.164 -1.438 -2.861 1 98.75 116 ARG B CA 1
ATOM 1772 C C . ARG B 1 116 ? 8.391 -2.238 -3.273 1 98.75 116 ARG B C 1
ATOM 1774 O O . ARG B 1 116 ? 8.273 -3.295 -3.898 1 98.75 116 ARG B O 1
ATOM 1781 N N . ALA B 1 117 ? 9.57 -1.697 -2.965 1 98.31 117 ALA B N 1
ATOM 1782 C CA . ALA B 1 117 ? 10.789 -2.449 -3.252 1 98.31 117 ALA B CA 1
ATOM 1783 C C . ALA B 1 117 ? 10.742 -3.83 -2.605 1 98.31 117 ALA B C 1
ATOM 1785 O O . ALA B 1 117 ? 11.055 -4.836 -3.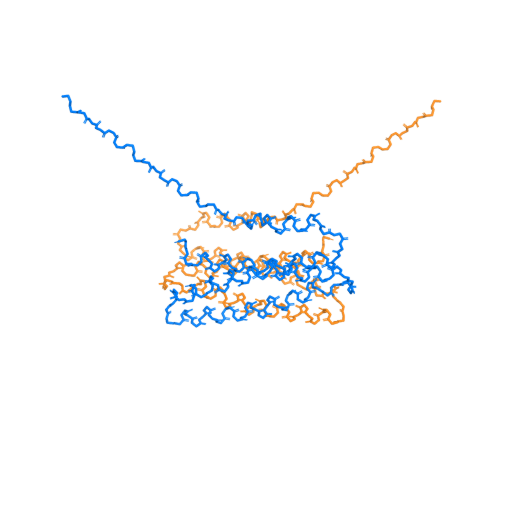252 1 98.31 117 ALA B O 1
ATOM 1786 N N . GLN B 1 118 ? 10.336 -3.842 -1.379 1 97.62 118 GLN B N 1
ATOM 1787 C CA . GLN B 1 118 ? 10.258 -5.105 -0.655 1 97.62 118 GLN B CA 1
ATOM 1788 C C . GLN B 1 118 ? 9.242 -6.047 -1.299 1 97.62 118 GLN B C 1
ATOM 1790 O O . GLN B 1 118 ? 9.484 -7.246 -1.426 1 97.62 118 GLN B O 1
ATOM 1795 N N . GLU B 1 119 ? 8.086 -5.547 -1.667 1 97.75 119 GLU B N 1
ATOM 1796 C CA . GLU B 1 119 ? 7.055 -6.344 -2.32 1 97.75 119 GLU B CA 1
ATOM 1797 C C . GLU B 1 119 ? 7.582 -6.988 -3.6 1 97.75 119 GLU B C 1
ATOM 1799 O O . GLU B 1 119 ? 7.336 -8.172 -3.854 1 97.75 119 GLU B O 1
ATOM 1804 N N . LEU B 1 120 ? 8.297 -6.203 -4.379 1 98.38 120 LEU B N 1
ATOM 1805 C CA . LEU B 1 120 ? 8.812 -6.699 -5.652 1 98.38 120 LEU B CA 1
ATOM 1806 C C . LEU B 1 120 ? 9.93 -7.707 -5.43 1 98.38 120 LEU B C 1
ATOM 1808 O O . LEU B 1 120 ? 10.055 -8.68 -6.176 1 98.38 120 LEU B O 1
ATOM 1812 N N . GLU B 1 121 ? 10.766 -7.508 -4.43 1 97.69 121 GLU B N 1
ATOM 1813 C CA . GLU B 1 121 ? 11.805 -8.477 -4.078 1 97.69 121 GLU B CA 1
ATOM 1814 C C . GLU B 1 121 ? 11.188 -9.805 -3.643 1 97.69 121 GLU B C 1
ATOM 1816 O O . GLU B 1 121 ? 11.719 -10.875 -3.959 1 97.69 121 GLU B O 1
ATOM 1821 N N . ASN B 1 122 ? 10.07 -9.703 -2.928 1 95.44 122 ASN B N 1
ATOM 1822 C CA . ASN B 1 122 ? 9.383 -10.906 -2.463 1 95.44 122 ASN B CA 1
ATOM 1823 C C . ASN B 1 122 ? 8.789 -11.695 -3.625 1 95.44 122 ASN B C 1
ATOM 1825 O O . ASN B 1 122 ? 8.508 -12.891 -3.492 1 95.44 122 ASN B O 1
ATOM 1829 N N . LEU B 1 123 ? 8.469 -11.109 -4.73 1 93.94 123 LEU B N 1
ATOM 1830 C CA . LEU B 1 123 ? 7.887 -11.766 -5.898 1 93.94 123 LEU B CA 1
ATOM 1831 C C . LEU B 1 123 ? 8.875 -12.734 -6.527 1 93.94 123 LEU B C 1
ATOM 1833 O O . LEU B 1 123 ? 8.477 -13.719 -7.16 1 93.94 123 LEU B O 1
ATOM 1837 N N . VAL B 1 124 ? 10.133 -12.508 -6.504 1 88.38 124 VAL B N 1
ATOM 1838 C CA . VAL B 1 124 ? 11.109 -13.336 -7.195 1 88.38 124 VAL B CA 1
ATOM 1839 C C . VAL B 1 124 ? 11.891 -14.164 -6.18 1 88.38 124 VAL B C 1
ATOM 1841 O O . VAL B 1 124 ? 12.594 -15.109 -6.551 1 88.38 124 VAL B O 1
ATOM 1844 N N . GLY B 1 125 ? 11.344 -14.18 -4.84 1 72.19 125 GLY B N 1
ATOM 1845 C CA . GLY B 1 125 ? 12.047 -14.969 -3.844 1 72.19 125 GLY B CA 1
ATOM 1846 C C . GLY B 1 125 ? 13.539 -14.68 -3.789 1 72.19 125 GLY B C 1
ATOM 1847 O O . GLY B 1 125 ? 14.07 -13.961 -4.645 1 72.19 125 GLY B O 1
ATOM 1848 N N . PRO B 1 126 ? 14.086 -15.109 -2.514 1 59.03 126 PRO B N 1
ATOM 1849 C CA . PRO B 1 126 ? 15.547 -15.039 -2.469 1 59.03 126 PRO B CA 1
ATOM 1850 C C . PRO B 1 126 ? 16.219 -15.891 -3.541 1 59.03 126 PRO B C 1
ATOM 1852 O O . PRO B 1 126 ? 15.602 -16.828 -4.059 1 59.03 126 PRO B O 1
#

Foldseek 3Di:
DPPPPPPPPPPPPPPPPPCPVPPPVQLVVQCVPDDDLVSLLVSLQVLLVVLLVLQVVLLVVLLVPDDDVVSVVSVVVVVVLVVVLQVVLLVQLPDPVDSVSSSRSSNSSSVSSNVNSVVSNPNVDD/DPPPPPPPPPPPPPCPPPPPVPPPVQLVVQCVPDDDLVSLLVSLQVLLVVLLVLQVVLLVVLLVVDDDVVSVVSVVVVVVLVVCLQVVLLVQLPDPVDSVSSSRSSNSSSVSSNVNSVVSNPNVDD

Radius of gyration: 23.28 Å; Cα contacts (8 Å, |Δi|>4): 235; chains: 2; bounding box: 51×77×82 Å

Nearest PDB structures (foldseek):
  3gi7-assembly1_A  TM=8.510E-01  e=2.086E-03  Pseudomonas putida KT2440
  8f6e-assembly1_B  TM=4.633E-01  e=7.429E+00  Shewanella oneidensis
  3gi7-assembly1_A  TM=8.510E-01  e=2.343E-03  Pseudomonas putida KT2440
  8f6e-assembly1_B  TM=4.632E-01  e=9.936E+00  Shewanella oneidensis

InterPro domains:
  IPR009739 Lysozyme inhibitor LprI-like, N-terminal [PF07007] (30-120)

pLDDT: mean 87.21, std 21.57, range [35.25, 98.94]

Secondary structure (DSSP, 8-state):
--------------------S---HHHHHHHHH--SHHHHHHHHHHHHHHHHHHHHHHHHHHHHT--THHHHHHHHHHHHHHHHHHHHHHHHTTSSSSTHHHHHHHHHHHHHHHHHHHHHHHHH--/--------------------S---HHHHHHHHH--SHHHHHHHHHHHHHHHHHHHHHHHHHHHHT--THHHHHHHHHHHHHHHHHHHHHHHHTTSSSSTHHHHHHHHHHHHHHHHHHHHHHHHH--

Solvent-accessible surface area (backbone atoms only — not comparable to full-atom values): 13740 Å² total; per-residue (Å²): 135,82,78,75,77,78,76,79,75,76,77,76,77,77,75,75,64,73,75,51,89,62,81,50,59,69,52,51,54,45,47,72,68,36,88,44,54,69,45,38,28,50,37,26,50,55,50,29,52,55,30,47,54,50,24,52,53,24,44,52,54,39,47,67,73,39,62,76,70,53,32,56,44,52,52,52,26,50,54,35,42,51,55,23,51,55,44,44,18,53,49,53,29,57,77,76,83,49,65,64,15,50,35,41,16,35,42,40,48,27,51,55,38,44,51,50,20,50,54,33,41,59,71,62,49,134,136,85,78,77,77,78,77,77,75,78,77,76,75,76,75,74,64,74,76,52,88,63,82,50,58,69,53,52,56,43,48,73,69,37,88,44,53,69,45,39,29,49,35,27,50,56,50,30,53,56,29,46,52,50,23,52,52,24,44,53,53,36,46,68,72,39,60,77,70,53,32,56,44,52,52,51,24,52,54,36,42,52,55,23,51,54,42,44,18,52,51,52,28,57,77,74,82,48,65,64,15,50,34,41,16,35,43,40,50,27,52,54,37,42,51,49,22,50,56,32,42,59,71,62,49,133